Protein AF-R9JEZ6-F1 (afdb_monomer)

Sequence (198 aa):
MDYGIKEDWDCGHPIAYRGEEPLANVDYPRYFAKIEELRHIYGGRIAIKAGLEFGMQMHTIPQYRALVEKYPLDFIILSVHQVEDQEFWTQDFQRNRSQQEYNERYYGEMFDLVKSCKDYSVLGHMDLIVRYDEKGVYPFEKIEEVVSEILKTVIADGKGIELNTSYRRYGLKDTTPSMDILKRYWQLGGEISCFGFV

Structure (mmCIF, N/CA/C/O backbone):
data_AF-R9JEZ6-F1
#
_entry.id   AF-R9JEZ6-F1
#
loop_
_atom_site.group_PDB
_atom_site.id
_atom_site.type_symbol
_atom_site.label_atom_id
_atom_site.label_alt_id
_atom_site.label_comp_id
_atom_site.label_asym_id
_atom_site.label_entity_id
_atom_site.label_seq_id
_atom_site.pdbx_PDB_ins_code
_atom_site.Cartn_x
_atom_site.Cartn_y
_atom_site.Cartn_z
_atom_site.occupancy
_atom_site.B_iso_or_equiv
_atom_site.auth_seq_id
_atom_site.auth_comp_id
_atom_site.auth_asym_id
_atom_site.auth_atom_id
_atom_site.pdbx_PDB_model_num
ATOM 1 N N . MET A 1 1 ? 13.348 -3.007 3.436 1.00 42.94 1 MET A N 1
ATOM 2 C CA . MET A 1 1 ? 12.312 -1.983 3.238 1.00 42.94 1 MET A CA 1
ATOM 3 C C . MET A 1 1 ? 12.838 -0.723 3.863 1.00 42.94 1 MET A C 1
ATOM 5 O O . MET A 1 1 ? 13.108 -0.718 5.056 1.00 42.94 1 MET A O 1
ATOM 9 N N . ASP A 1 2 ? 13.117 0.258 3.028 1.00 41.69 2 ASP A N 1
ATOM 10 C CA . ASP A 1 2 ? 13.585 1.563 3.456 1.00 41.69 2 ASP A CA 1
ATOM 11 C C . ASP A 1 2 ? 12.471 2.529 3.079 1.00 41.69 2 ASP A C 1
ATOM 13 O O . ASP A 1 2 ? 12.069 2.552 1.912 1.00 41.69 2 ASP A O 1
ATOM 17 N N . TYR A 1 3 ? 11.903 3.164 4.095 1.00 53.25 3 TYR A N 1
ATOM 18 C CA . TYR A 1 3 ? 10.648 3.887 4.025 1.00 53.25 3 TYR A CA 1
ATOM 19 C C . TYR A 1 3 ? 10.959 5.394 4.066 1.00 53.25 3 TYR A C 1
ATOM 21 O O . TYR A 1 3 ? 11.662 5.859 4.969 1.00 53.25 3 TYR A O 1
ATOM 29 N N . GLY A 1 4 ? 10.516 6.090 3.018 1.00 58.09 4 GLY A N 1
ATOM 30 C CA . GLY A 1 4 ? 10.590 7.534 2.796 1.00 58.09 4 GLY A CA 1
ATOM 31 C C . GLY A 1 4 ? 10.301 7.843 1.320 1.00 58.09 4 GLY A C 1
ATOM 32 O O . GLY A 1 4 ? 10.375 6.939 0.481 1.00 58.09 4 GLY A O 1
ATOM 33 N N . ILE A 1 5 ? 9.987 9.098 0.970 1.00 68.69 5 ILE A N 1
ATOM 34 C CA . ILE A 1 5 ? 9.983 9.525 -0.442 1.00 68.69 5 ILE A CA 1
ATOM 35 C C . ILE A 1 5 ? 11.434 9.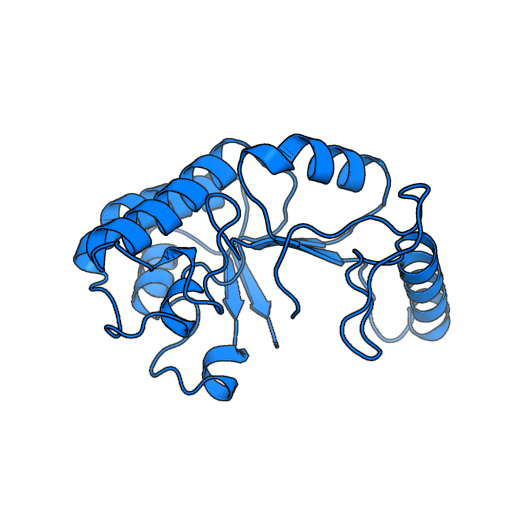521 -0.914 1.00 68.69 5 ILE A C 1
ATOM 37 O O . ILE A 1 5 ? 12.269 10.236 -0.362 1.00 68.69 5 ILE A O 1
ATOM 41 N N . LYS A 1 6 ? 11.741 8.691 -1.909 1.00 79.50 6 LYS A N 1
ATOM 42 C CA . LYS A 1 6 ? 13.087 8.593 -2.472 1.00 79.50 6 LYS A CA 1
ATOM 43 C C . LYS A 1 6 ? 13.146 9.243 -3.835 1.00 79.50 6 LYS A C 1
ATOM 45 O O . LYS A 1 6 ? 12.144 9.349 -4.538 1.00 79.50 6 LYS A O 1
ATOM 50 N N . GLU A 1 7 ? 14.358 9.629 -4.189 1.00 85.69 7 GLU A N 1
ATOM 51 C CA . GLU A 1 7 ? 14.671 10.223 -5.477 1.00 85.69 7 GLU A CA 1
ATOM 52 C C . GLU A 1 7 ? 14.852 9.140 -6.540 1.00 85.69 7 GLU A C 1
ATOM 54 O O . GLU A 1 7 ? 15.369 8.052 -6.264 1.00 85.69 7 GLU A O 1
ATOM 59 N N . ASP A 1 8 ? 14.463 9.446 -7.772 1.00 87.19 8 ASP A N 1
ATOM 60 C CA . ASP A 1 8 ? 14.828 8.617 -8.915 1.00 87.19 8 ASP A CA 1
ATOM 61 C C . ASP A 1 8 ? 16.316 8.801 -9.250 1.00 87.19 8 ASP A C 1
ATOM 63 O O . ASP A 1 8 ? 16.924 9.838 -8.983 1.00 87.19 8 ASP A O 1
ATOM 67 N N . TRP A 1 9 ? 16.930 7.786 -9.857 1.00 89.38 9 TRP A N 1
ATOM 68 C CA . TRP A 1 9 ? 18.362 7.800 -10.189 1.00 89.38 9 TRP A CA 1
ATOM 69 C C . TRP A 1 9 ? 18.759 8.898 -11.187 1.00 89.38 9 TRP A C 1
ATOM 71 O O . TRP A 1 9 ? 19.939 9.225 -11.307 1.00 89.38 9 TRP A O 1
ATOM 81 N N . ASP A 1 10 ? 17.789 9.465 -11.902 1.00 87.00 10 ASP A N 1
ATOM 82 C CA . ASP A 1 10 ? 17.939 10.568 -12.845 1.00 87.00 10 ASP A CA 1
ATOM 83 C C . ASP A 1 10 ? 17.529 11.937 -12.259 1.00 87.00 10 ASP A C 1
ATOM 85 O O . ASP A 1 10 ? 17.350 12.890 -13.017 1.00 87.00 10 ASP A O 1
ATOM 89 N N . CYS A 1 11 ? 17.480 12.089 -10.926 1.00 87.06 11 CYS A N 1
ATOM 90 C CA . CYS A 1 11 ? 17.125 13.336 -10.218 1.00 87.06 11 CYS A CA 1
ATOM 91 C C . CYS A 1 11 ? 18.061 14.541 -10.470 1.00 87.06 11 CYS A C 1
ATOM 93 O O . CYS A 1 11 ? 17.821 15.647 -9.987 1.00 87.06 11 CYS A O 1
ATOM 95 N N . GLY A 1 12 ? 19.140 14.365 -11.237 1.00 89.12 12 GLY A N 1
ATOM 96 C CA . GLY A 1 12 ? 20.040 15.450 -11.640 1.00 89.12 12 GLY A CA 1
ATOM 97 C C . GLY A 1 12 ? 21.028 15.902 -10.560 1.00 89.12 12 GLY A C 1
ATOM 98 O O . GLY A 1 12 ? 21.804 16.828 -10.797 1.00 89.12 12 GLY A O 1
ATOM 99 N N . HIS A 1 13 ? 21.053 15.240 -9.402 1.00 88.69 13 HIS A N 1
ATOM 100 C CA . HIS A 1 13 ? 22.038 15.457 -8.344 1.00 88.69 13 HIS A CA 1
ATOM 101 C C . HIS A 1 13 ? 22.512 14.126 -7.734 1.00 88.69 13 HIS A C 1
ATOM 103 O O . HIS A 1 13 ? 21.900 13.084 -7.966 1.00 88.69 13 HIS A O 1
ATOM 109 N N . PRO A 1 14 ? 23.622 14.115 -6.969 1.00 90.56 14 PRO A N 1
ATOM 110 C CA . PRO A 1 14 ? 24.084 12.896 -6.317 1.00 90.56 14 PRO A CA 1
ATOM 111 C C . PRO A 1 14 ? 23.020 12.311 -5.380 1.00 90.56 14 PRO A C 1
ATOM 113 O O . PRO A 1 14 ? 22.415 13.036 -4.587 1.00 90.56 14 PRO A O 1
ATOM 116 N N . ILE A 1 15 ? 22.832 10.994 -5.461 1.00 91.75 15 ILE A N 1
ATOM 117 C CA . ILE A 1 15 ? 21.988 10.227 -4.541 1.00 91.75 15 ILE A CA 1
ATOM 118 C C . ILE A 1 15 ? 22.652 10.179 -3.162 1.00 91.75 15 ILE A C 1
ATOM 120 O O . ILE A 1 15 ? 23.856 9.935 -3.049 1.00 91.75 15 ILE A O 1
ATOM 124 N N . ALA A 1 16 ? 21.863 10.408 -2.113 1.00 88.81 16 ALA A N 1
ATOM 125 C CA . ALA A 1 16 ? 22.298 10.230 -0.733 1.00 88.81 16 ALA A CA 1
ATOM 126 C C . ALA A 1 16 ? 22.346 8.740 -0.363 1.00 88.81 16 ALA A C 1
ATOM 128 O O . ALA A 1 16 ? 21.585 7.935 -0.891 1.00 88.81 16 ALA A O 1
ATOM 129 N N . TYR A 1 17 ? 23.223 8.370 0.569 1.00 89.00 17 TYR A N 1
ATOM 130 C CA . TYR A 1 17 ? 23.404 6.981 0.996 1.00 89.00 17 TYR A CA 1
ATOM 131 C C . TYR A 1 17 ? 23.290 6.852 2.513 1.00 89.00 17 TYR A C 1
ATOM 133 O O . TYR A 1 17 ? 23.798 7.689 3.262 1.00 89.00 17 TYR A O 1
ATOM 141 N N . ARG A 1 18 ? 22.679 5.754 2.965 1.00 81.38 18 ARG A N 1
ATOM 142 C CA . ARG A 1 18 ? 22.735 5.278 4.348 1.00 81.38 18 ARG A CA 1
ATOM 143 C C . ARG A 1 18 ? 23.681 4.081 4.407 1.00 81.38 18 ARG A C 1
ATOM 145 O O . ARG A 1 18 ? 23.288 2.942 4.170 1.00 81.38 18 ARG A O 1
ATOM 152 N N . GLY A 1 19 ? 24.950 4.348 4.711 1.00 86.56 19 GLY A N 1
ATOM 153 C CA . GLY A 1 19 ? 26.001 3.338 4.575 1.00 86.56 19 GLY A CA 1
ATOM 154 C C . GLY A 1 19 ? 26.197 2.978 3.102 1.00 86.56 19 GLY A C 1
ATOM 155 O O . GLY A 1 19 ? 26.511 3.853 2.302 1.00 86.56 19 GLY A O 1
ATOM 156 N N . GLU A 1 20 ? 25.990 1.712 2.747 1.00 86.12 20 GLU A N 1
ATOM 157 C CA . GLU A 1 20 ? 26.055 1.235 1.355 1.00 86.12 20 GLU A CA 1
ATOM 158 C C . GLU A 1 20 ? 24.690 1.261 0.644 1.00 86.12 20 GLU A C 1
ATOM 160 O O . GLU A 1 20 ? 24.615 1.020 -0.560 1.00 86.12 20 GLU A O 1
ATOM 165 N N . GLU A 1 21 ? 23.603 1.566 1.362 1.00 82.00 21 GLU A N 1
ATOM 166 C CA . GLU A 1 21 ? 22.253 1.592 0.796 1.00 82.00 21 GLU A CA 1
ATOM 167 C C . GLU A 1 21 ? 21.950 2.964 0.172 1.00 82.00 21 GLU A C 1
ATOM 169 O O . GLU A 1 21 ? 21.984 3.973 0.886 1.00 82.00 21 GLU A O 1
ATOM 174 N N . PRO A 1 22 ? 21.627 3.040 -1.132 1.00 87.81 22 PRO A N 1
ATOM 175 C CA . PRO A 1 22 ? 21.190 4.286 -1.743 1.00 87.81 22 PRO A CA 1
ATOM 176 C C . PRO A 1 22 ? 19.794 4.661 -1.236 1.00 87.81 22 PRO A C 1
ATOM 178 O O . PRO A 1 22 ? 18.874 3.840 -1.240 1.00 87.81 22 PRO A O 1
ATOM 181 N N . LEU A 1 23 ? 19.611 5.929 -0.879 1.00 87.19 23 LEU A N 1
ATOM 182 C CA . LEU A 1 23 ? 18.307 6.531 -0.602 1.00 87.19 23 LEU A CA 1
ATOM 183 C C . LEU A 1 23 ? 17.641 6.942 -1.925 1.00 87.19 23 LEU A C 1
ATOM 185 O O . LEU A 1 23 ? 17.337 8.110 -2.155 1.00 87.19 23 LEU A O 1
ATOM 189 N N . ALA A 1 24 ? 17.475 5.967 -2.818 1.00 88.75 24 ALA A N 1
ATOM 190 C CA . ALA A 1 24 ? 16.888 6.130 -4.143 1.00 88.75 24 ALA A CA 1
ATOM 191 C C . ALA A 1 24 ? 15.760 5.122 -4.378 1.00 88.75 24 ALA A C 1
ATOM 193 O O . ALA A 1 24 ? 15.715 4.047 -3.766 1.00 88.75 24 ALA A O 1
ATOM 194 N N . ASN A 1 25 ? 14.860 5.467 -5.293 1.00 88.38 25 ASN A N 1
ATOM 195 C CA . ASN A 1 25 ? 13.888 4.539 -5.850 1.00 88.38 25 ASN A CA 1
ATOM 196 C C . ASN A 1 25 ? 14.583 3.423 -6.638 1.00 88.38 25 ASN A C 1
ATOM 198 O O . ASN A 1 25 ? 15.808 3.352 -6.773 1.00 88.38 25 ASN A O 1
ATOM 202 N N . VAL A 1 26 ? 13.778 2.507 -7.164 1.00 89.06 26 VAL A N 1
ATOM 203 C CA . VAL A 1 26 ? 14.254 1.453 -8.056 1.00 89.06 26 VAL A CA 1
ATOM 204 C C . VAL A 1 26 ? 14.965 2.078 -9.264 1.00 89.06 26 VAL A C 1
ATOM 206 O O . VAL A 1 26 ? 14.461 3.007 -9.886 1.00 89.06 26 VAL A O 1
ATOM 209 N N . ASP A 1 27 ? 16.128 1.539 -9.633 1.00 92.50 27 ASP A N 1
ATOM 210 C CA . ASP A 1 27 ? 16.728 1.795 -10.947 1.00 92.50 27 ASP A CA 1
ATOM 211 C C . ASP A 1 27 ? 15.871 1.074 -11.996 1.00 92.50 27 ASP A C 1
ATOM 213 O O . ASP A 1 27 ? 16.077 -0.109 -12.285 1.00 92.50 27 ASP A O 1
ATOM 217 N N . TYR A 1 28 ? 14.835 1.756 -12.493 1.00 93.00 28 TYR A N 1
ATOM 218 C CA . TYR A 1 28 ? 13.836 1.143 -13.364 1.00 93.00 28 TYR A CA 1
ATOM 219 C C . TYR A 1 28 ? 14.438 0.584 -14.663 1.00 93.00 28 TYR A C 1
ATOM 221 O O . TYR A 1 28 ? 14.141 -0.571 -14.977 1.00 93.00 28 TYR A O 1
ATOM 229 N N . PRO A 1 29 ? 15.306 1.301 -15.417 1.00 93.88 29 PRO A N 1
ATOM 230 C CA . PRO A 1 29 ? 15.944 0.727 -16.603 1.00 93.88 29 PRO A CA 1
ATOM 231 C C . PRO A 1 29 ? 16.682 -0.580 -16.305 1.00 93.88 29 PRO A C 1
ATOM 233 O O . PRO A 1 29 ? 16.499 -1.570 -17.019 1.00 93.88 29 PRO A O 1
ATOM 236 N N . ARG A 1 30 ? 17.468 -0.620 -15.222 1.00 95.50 30 ARG A N 1
ATOM 237 C CA . ARG A 1 30 ? 18.188 -1.832 -14.820 1.00 95.50 30 ARG A CA 1
ATOM 238 C C . ARG A 1 30 ? 17.242 -2.940 -14.364 1.00 95.50 30 ARG A C 1
ATOM 240 O O . ARG A 1 30 ? 17.458 -4.101 -14.712 1.00 95.50 30 ARG A O 1
ATOM 247 N N . TYR A 1 31 ? 16.206 -2.596 -13.603 1.00 96.38 31 TYR A N 1
ATOM 248 C CA . TYR A 1 31 ? 15.183 -3.527 -13.135 1.00 96.38 31 TYR A CA 1
ATOM 249 C C . TYR A 1 31 ? 14.479 -4.217 -14.309 1.00 96.38 31 TYR A C 1
ATOM 251 O O . TYR A 1 31 ? 14.473 -5.447 -14.380 1.00 96.38 31 TYR A O 1
ATOM 259 N N . PHE A 1 32 ? 13.970 -3.451 -15.278 1.00 96.25 32 PHE A N 1
ATOM 260 C CA . PHE A 1 32 ? 13.275 -4.008 -16.440 1.00 96.25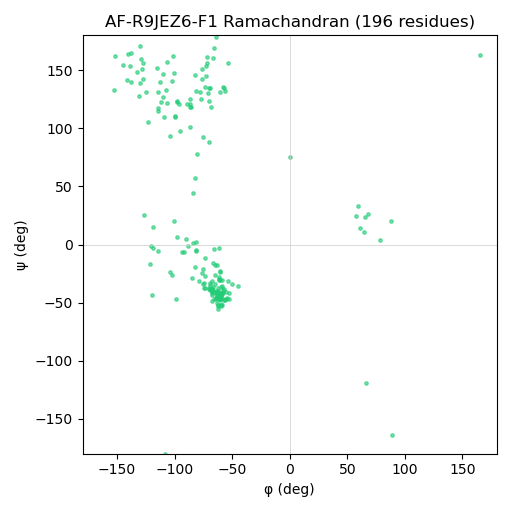 32 PHE A CA 1
ATOM 261 C C . PHE A 1 32 ? 14.209 -4.802 -17.354 1.00 96.25 32 PHE A C 1
ATOM 263 O O . PHE A 1 32 ? 13.842 -5.896 -17.781 1.00 96.25 32 PHE A O 1
ATOM 270 N N . ALA A 1 33 ? 15.440 -4.330 -17.585 1.00 97.38 33 ALA A N 1
ATOM 271 C CA . ALA A 1 33 ? 16.435 -5.099 -18.333 1.00 97.38 33 ALA A CA 1
ATOM 272 C C . ALA A 1 33 ? 16.700 -6.466 -17.680 1.00 97.38 33 ALA A C 1
ATOM 274 O O . ALA A 1 33 ? 16.782 -7.484 -18.370 1.00 97.38 33 ALA A O 1
ATOM 275 N N . LYS A 1 34 ? 16.774 -6.510 -16.342 1.00 98.06 34 LYS A N 1
ATOM 276 C CA . LYS A 1 34 ? 16.965 -7.765 -15.615 1.00 98.06 34 LYS A CA 1
ATOM 277 C C . LYS A 1 34 ? 15.740 -8.674 -15.686 1.00 98.06 34 LYS A C 1
ATOM 279 O O . LYS A 1 34 ? 15.903 -9.883 -15.838 1.00 98.06 34 LYS A O 1
ATOM 284 N N . ILE A 1 35 ? 14.527 -8.128 -15.603 1.00 97.88 35 ILE A N 1
ATOM 285 C CA . ILE A 1 35 ? 13.298 -8.915 -15.774 1.00 97.88 35 ILE A CA 1
ATOM 286 C C . ILE A 1 35 ? 13.253 -9.560 -17.165 1.00 97.88 35 ILE A C 1
ATOM 288 O O . ILE A 1 35 ? 12.980 -10.756 -17.258 1.00 97.88 35 ILE A O 1
ATOM 292 N N . GLU A 1 36 ? 13.578 -8.820 -18.226 1.00 97.69 36 GLU A N 1
ATOM 293 C CA . GLU A 1 36 ? 13.604 -9.358 -19.594 1.00 97.69 36 GLU A CA 1
ATOM 294 C C . GLU A 1 36 ? 14.667 -10.449 -19.776 1.00 97.69 36 GLU A C 1
ATOM 296 O O . GLU A 1 36 ? 14.390 -11.505 -20.348 1.00 97.69 36 GLU A O 1
ATOM 301 N N . GLU A 1 37 ? 15.861 -10.258 -19.211 1.00 98.25 37 GLU A N 1
ATOM 302 C CA . GLU A 1 37 ? 16.900 -11.291 -19.182 1.00 98.25 37 GLU A CA 1
ATOM 303 C C . GLU A 1 37 ? 16.390 -12.575 -18.500 1.00 98.25 37 GLU A C 1
ATOM 305 O O . GLU A 1 37 ? 16.523 -13.678 -19.035 1.00 98.25 37 GLU A O 1
ATOM 310 N N . LEU A 1 38 ? 15.757 -12.447 -17.331 1.00 98.12 38 LEU A N 1
ATOM 311 C CA . LEU A 1 38 ? 15.239 -13.592 -16.585 1.00 98.12 38 LEU A CA 1
ATOM 312 C C . LEU A 1 38 ? 14.074 -14.274 -17.315 1.00 98.12 38 LEU A C 1
ATOM 314 O O . LEU A 1 38 ? 14.005 -15.504 -17.327 1.00 98.12 38 LEU A O 1
ATOM 318 N N . ARG A 1 39 ? 13.191 -13.509 -17.965 1.00 97.88 39 ARG A N 1
ATOM 319 C CA . ARG A 1 39 ? 12.128 -14.043 -18.833 1.00 97.88 39 ARG A CA 1
ATOM 320 C C . ARG A 1 39 ? 12.705 -14.872 -19.969 1.00 97.88 39 ARG A C 1
ATOM 322 O O . ARG A 1 39 ? 12.187 -15.951 -20.244 1.00 97.88 39 ARG A O 1
ATOM 329 N N . HIS A 1 40 ? 13.793 -14.418 -20.585 1.00 97.69 40 HIS A N 1
ATOM 330 C CA . HIS A 1 40 ? 14.467 -15.170 -21.638 1.00 97.69 40 HIS A CA 1
ATOM 331 C C . HIS A 1 40 ? 15.055 -16.492 -21.119 1.00 97.69 40 HIS A C 1
ATOM 333 O O . HIS A 1 40 ? 14.854 -17.541 -21.728 1.00 97.69 40 HIS A O 1
ATOM 339 N N . ILE A 1 41 ? 15.736 -16.463 -19.969 1.00 98.19 41 ILE A N 1
ATOM 340 C CA . ILE A 1 41 ? 16.395 -17.6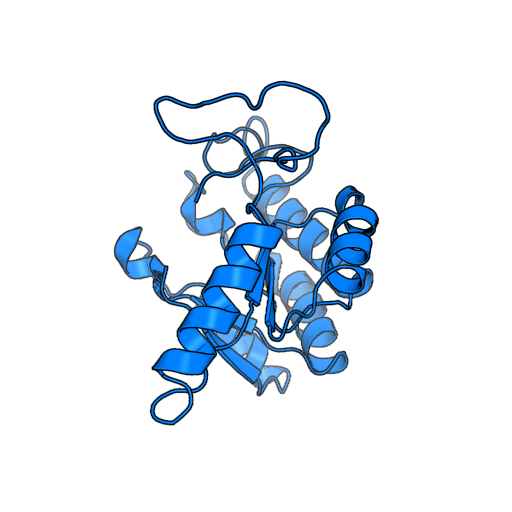47 -19.393 1.00 98.19 41 ILE A CA 1
ATOM 341 C C . ILE A 1 41 ? 15.372 -18.676 -18.877 1.00 98.19 41 ILE A C 1
ATOM 343 O O . ILE A 1 41 ? 15.579 -19.885 -19.016 1.00 98.19 41 ILE A O 1
ATOM 347 N N . TYR A 1 42 ? 14.272 -18.219 -18.270 1.00 98.00 42 TYR A N 1
ATOM 348 C CA . TYR A 1 42 ? 13.371 -19.071 -17.487 1.00 98.00 42 TYR A CA 1
ATOM 349 C C . TYR A 1 42 ? 11.931 -19.157 -18.007 1.00 98.00 42 TYR A C 1
ATOM 351 O O . TYR A 1 42 ? 11.155 -19.933 -17.449 1.00 98.00 42 TYR A O 1
ATOM 359 N N . GLY A 1 43 ? 11.559 -18.434 -19.067 1.00 95.38 43 GLY A N 1
ATOM 360 C CA . GLY A 1 43 ? 10.165 -18.288 -19.513 1.00 95.38 43 GLY A CA 1
ATOM 361 C C . GLY A 1 43 ? 9.457 -19.590 -19.904 1.00 95.38 43 GLY A C 1
ATOM 362 O O . GLY A 1 43 ? 8.237 -19.675 -19.817 1.00 95.38 43 GLY A O 1
ATOM 363 N N . GLY A 1 44 ? 10.206 -20.637 -20.266 1.00 96.38 44 GLY A N 1
ATOM 364 C CA . GLY A 1 44 ? 9.657 -21.981 -20.499 1.00 96.38 44 GLY A CA 1
ATOM 365 C C . GLY A 1 44 ? 9.420 -22.813 -19.230 1.00 96.38 44 GLY A C 1
ATOM 366 O O . GLY A 1 44 ? 8.939 -23.938 -19.328 1.00 96.38 44 GLY A O 1
ATOM 367 N N . ARG A 1 45 ? 9.802 -22.310 -18.049 1.00 97.69 45 ARG A N 1
ATOM 368 C CA . ARG A 1 45 ? 9.730 -23.021 -16.758 1.00 97.69 45 ARG A CA 1
ATOM 369 C C . ARG A 1 45 ? 8.834 -22.311 -15.754 1.00 97.69 45 ARG A C 1
ATOM 371 O O . ARG A 1 45 ? 8.072 -22.967 -15.054 1.00 97.69 45 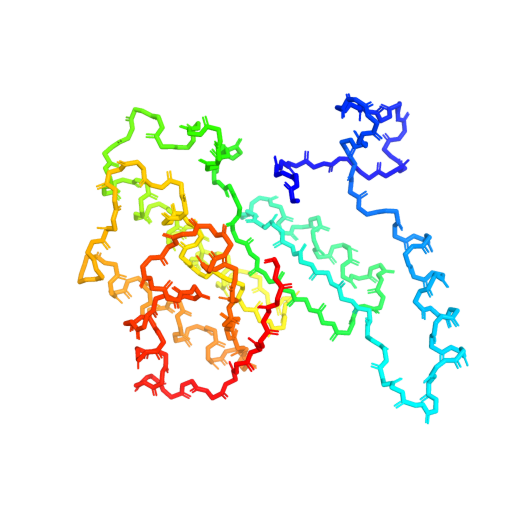ARG A O 1
ATOM 378 N N . ILE A 1 46 ? 8.955 -20.989 -15.672 1.00 97.38 46 ILE A N 1
ATOM 379 C CA . ILE A 1 46 ? 8.190 -20.141 -14.760 1.00 97.38 46 ILE A CA 1
ATOM 380 C C . ILE A 1 46 ? 7.815 -18.836 -15.462 1.00 97.38 46 ILE A C 1
ATOM 382 O O . ILE A 1 46 ? 8.610 -18.266 -16.210 1.00 97.38 46 ILE A O 1
ATOM 386 N N . ALA A 1 47 ? 6.603 -18.351 -15.207 1.00 97.06 47 ALA A N 1
ATOM 387 C CA . ALA A 1 47 ? 6.194 -17.025 -15.644 1.00 97.06 47 ALA A CA 1
ATOM 388 C C . ALA A 1 47 ? 6.811 -15.974 -14.713 1.00 97.06 47 ALA A C 1
ATOM 390 O O . ALA A 1 47 ? 6.620 -16.029 -13.500 1.00 97.06 47 ALA A O 1
ATOM 391 N N . ILE A 1 48 ? 7.535 -15.011 -15.284 1.00 97.06 48 ILE A N 1
ATOM 392 C CA . ILE A 1 48 ? 8.153 -13.909 -14.541 1.00 97.06 48 ILE A CA 1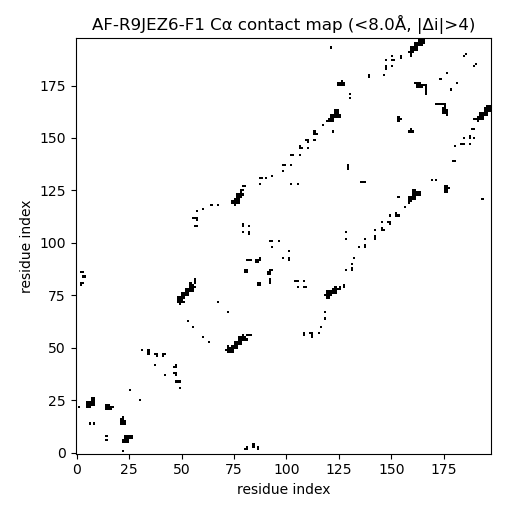
ATOM 393 C C . ILE A 1 48 ? 7.417 -12.617 -14.884 1.00 97.06 48 ILE A C 1
ATOM 395 O O . ILE A 1 48 ? 7.245 -12.269 -16.057 1.00 97.06 48 ILE A O 1
ATOM 399 N N . LYS A 1 49 ? 6.964 -11.917 -13.847 1.00 96.81 49 LYS A N 1
ATOM 400 C CA . LYS A 1 49 ? 6.165 -10.694 -13.930 1.00 96.81 49 LYS A CA 1
ATOM 401 C C . LYS A 1 49 ? 6.968 -9.507 -13.405 1.00 96.81 49 LYS A C 1
ATOM 403 O O . LYS A 1 49 ? 7.694 -9.655 -12.425 1.00 96.81 49 LYS A O 1
ATOM 408 N N . ALA A 1 50 ? 6.857 -8.365 -14.078 1.00 97.12 50 ALA A N 1
ATOM 409 C CA . ALA A 1 50 ? 7.401 -7.104 -13.598 1.00 97.12 50 ALA A CA 1
ATOM 410 C C . ALA A 1 50 ? 6.364 -6.472 -12.672 1.00 97.12 50 ALA A C 1
ATOM 412 O O . ALA A 1 50 ? 5.250 -6.181 -13.100 1.00 97.12 50 ALA A O 1
ATOM 413 N N . GLY A 1 51 ? 6.708 -6.276 -11.409 1.00 96.19 51 GLY A N 1
ATOM 414 C CA . GLY A 1 51 ? 5.806 -5.654 -10.458 1.00 96.19 51 GLY A CA 1
ATOM 415 C C . GLY A 1 51 ? 6.526 -4.783 -9.452 1.00 96.19 51 GLY A C 1
ATOM 416 O O . GLY A 1 51 ? 7.710 -4.980 -9.176 1.00 96.19 51 GLY A O 1
ATOM 417 N N . LEU A 1 52 ? 5.792 -3.811 -8.925 1.00 95.50 52 LEU A N 1
ATOM 418 C CA . LEU A 1 52 ? 6.286 -2.852 -7.949 1.00 95.50 52 LEU A CA 1
ATOM 419 C C . LEU A 1 52 ? 5.296 -2.718 -6.796 1.00 95.50 52 LEU A C 1
ATOM 421 O O . LEU A 1 52 ? 4.083 -2.832 -6.972 1.00 95.50 52 LEU A O 1
ATOM 425 N N . GLU A 1 53 ? 5.836 -2.454 -5.615 1.00 95.62 53 GLU A N 1
ATOM 426 C CA . GLU A 1 53 ? 5.064 -1.982 -4.477 1.00 95.62 53 GLU A CA 1
ATOM 427 C C . GLU A 1 53 ? 5.199 -0.465 -4.396 1.00 95.62 53 GLU A C 1
ATOM 429 O O . GLU A 1 53 ? 6.305 0.072 -4.329 1.00 95.62 53 GLU A O 1
ATOM 434 N N . PHE A 1 54 ? 4.066 0.223 -4.419 1.00 94.19 54 PHE A N 1
ATOM 435 C CA . PHE A 1 54 ? 3.984 1.667 -4.319 1.00 94.19 54 PHE A CA 1
ATOM 436 C C . PHE A 1 54 ? 3.614 2.046 -2.892 1.00 94.19 54 PHE A C 1
ATOM 438 O O . PHE A 1 54 ? 2.482 1.839 -2.462 1.00 94.19 54 PHE A O 1
ATOM 445 N N . GLY A 1 55 ? 4.572 2.626 -2.166 1.00 94.12 55 GLY A N 1
ATOM 446 C CA . GLY A 1 55 ? 4.304 3.323 -0.911 1.00 94.12 55 GLY A CA 1
ATOM 447 C C . GLY A 1 55 ? 3.662 4.672 -1.221 1.00 94.12 55 GLY A C 1
ATOM 448 O O . GLY A 1 55 ? 4.371 5.637 -1.507 1.00 94.12 55 GLY A O 1
ATOM 449 N N . MET A 1 56 ? 2.333 4.724 -1.239 1.00 94.44 56 MET A N 1
ATOM 450 C CA . MET A 1 56 ? 1.583 5.882 -1.719 1.00 94.44 56 MET A CA 1
ATOM 451 C C . MET A 1 56 ? 1.071 6.762 -0.580 1.00 94.44 56 MET A C 1
ATOM 453 O O . MET A 1 56 ? 0.673 6.287 0.479 1.00 94.44 56 MET A O 1
ATOM 457 N N . GLN A 1 57 ? 1.020 8.056 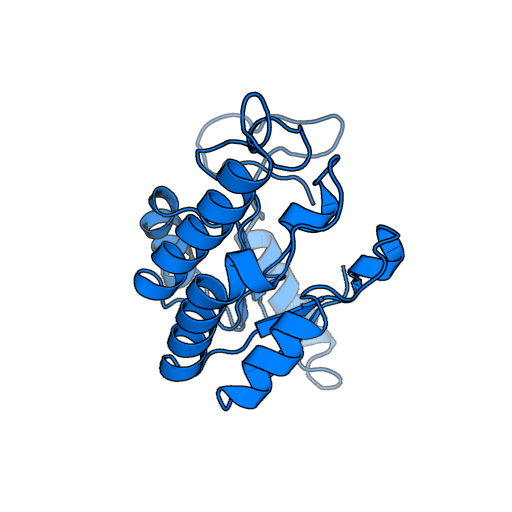-0.875 1.00 95.19 57 GLN A N 1
ATOM 458 C CA . GLN A 1 57 ? 0.223 9.076 -0.193 1.00 95.19 57 GLN A CA 1
ATOM 459 C C . GLN A 1 57 ? -0.578 9.857 -1.238 1.00 95.19 57 GLN A C 1
ATOM 461 O O . GLN A 1 57 ? -0.209 9.890 -2.417 1.00 95.19 57 GLN A O 1
ATOM 466 N N . MET A 1 58 ? -1.645 10.531 -0.832 1.00 96.56 58 MET A N 1
ATOM 467 C CA . MET A 1 58 ? -2.539 11.257 -1.736 1.00 96.56 58 MET A CA 1
ATOM 468 C C . MET A 1 58 ? -1.806 12.237 -2.659 1.00 96.56 58 MET A C 1
ATOM 470 O O . MET A 1 58 ? -2.067 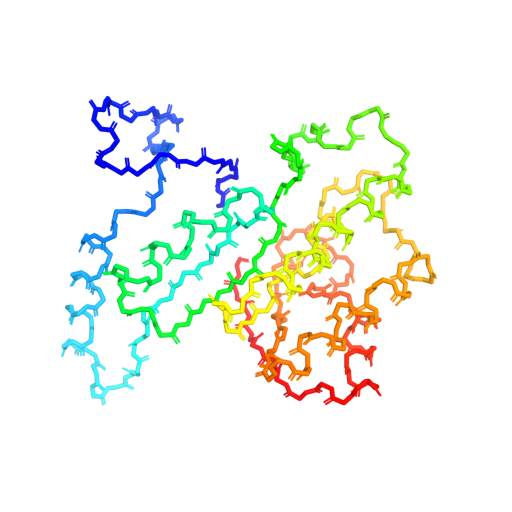12.285 -3.862 1.00 96.56 58 MET A O 1
ATOM 474 N N . HIS A 1 59 ? -0.827 12.969 -2.127 1.00 94.94 59 HIS A N 1
ATOM 475 C CA . HIS A 1 59 ? -0.049 13.938 -2.901 1.00 94.94 59 HIS A CA 1
ATOM 476 C C . HIS A 1 59 ? 0.972 13.294 -3.864 1.00 94.94 59 HIS A C 1
ATOM 478 O O . HIS A 1 59 ? 1.519 13.993 -4.714 1.00 94.94 59 HIS A O 1
ATOM 484 N N . THR A 1 60 ? 1.223 11.983 -3.749 1.00 93.81 60 THR A N 1
ATOM 485 C CA . THR A 1 60 ? 2.159 11.228 -4.608 1.00 93.81 60 THR A CA 1
ATOM 486 C C . THR A 1 60 ? 1.483 10.555 -5.811 1.00 93.81 60 THR A C 1
ATOM 488 O O . THR A 1 60 ? 2.160 9.987 -6.669 1.00 93.81 60 THR A O 1
ATOM 491 N N . ILE A 1 61 ? 0.144 10.596 -5.901 1.00 95.38 61 ILE A N 1
ATOM 492 C CA . ILE A 1 61 ? -0.618 9.961 -6.993 1.00 95.38 61 ILE A CA 1
ATOM 493 C C . ILE A 1 61 ? -0.112 10.385 -8.387 1.00 95.38 61 ILE A C 1
ATOM 495 O O . ILE A 1 61 ? 0.076 9.497 -9.223 1.00 95.38 61 ILE A O 1
ATOM 499 N N . PRO A 1 62 ? 0.123 11.682 -8.687 1.00 94.81 62 PRO A N 1
ATOM 500 C CA . PRO A 1 62 ? 0.610 12.089 -10.007 1.00 94.81 62 PRO A CA 1
ATOM 501 C C . PRO A 1 62 ? 1.943 11.435 -10.401 1.00 94.81 62 PRO A C 1
ATOM 503 O O . PRO A 1 62 ? 2.107 11.027 -11.549 1.00 94.81 62 PRO A O 1
ATOM 506 N N . GLN A 1 63 ? 2.869 11.295 -9.451 1.00 91.56 63 GLN A N 1
ATOM 507 C CA . GLN A 1 63 ? 4.191 10.704 -9.653 1.00 91.56 63 GLN A CA 1
ATOM 508 C C . GLN A 1 63 ? 4.065 9.217 -9.997 1.00 91.56 63 GLN A C 1
ATOM 510 O O . GLN A 1 63 ? 4.637 8.753 -10.983 1.00 91.56 63 GLN A O 1
ATOM 515 N N . TYR A 1 64 ? 3.251 8.478 -9.239 1.00 93.06 64 TYR A N 1
ATOM 516 C CA . TYR A 1 64 ? 3.019 7.060 -9.507 1.00 93.06 64 TYR A CA 1
ATOM 517 C C . TYR A 1 64 ? 2.275 6.825 -10.825 1.00 93.06 64 TYR A C 1
ATOM 519 O O . TYR A 1 64 ? 2.627 5.901 -11.553 1.00 93.06 64 TYR A O 1
ATOM 527 N N . ARG A 1 65 ? 1.314 7.681 -11.200 1.00 94.00 65 ARG A N 1
ATOM 528 C CA . ARG A 1 65 ? 0.661 7.598 -12.520 1.00 94.00 65 ARG A CA 1
ATOM 529 C C . ARG A 1 65 ? 1.651 7.755 -13.668 1.00 94.00 65 ARG A C 1
ATOM 531 O O . ARG A 1 65 ? 1.654 6.929 -14.576 1.00 94.00 65 ARG A O 1
ATOM 538 N N . ALA A 1 66 ? 2.534 8.749 -13.589 1.00 92.75 66 ALA A N 1
ATOM 539 C CA . ALA A 1 66 ? 3.585 8.932 -14.586 1.00 92.75 66 ALA A CA 1
ATOM 540 C C . ALA A 1 66 ? 4.501 7.697 -14.686 1.00 92.75 66 ALA A C 1
ATOM 542 O O . ALA A 1 66 ? 4.929 7.325 -15.778 1.00 92.75 66 ALA A O 1
ATOM 543 N N . LEU A 1 67 ? 4.771 7.022 -13.562 1.00 92.12 67 LEU A N 1
ATOM 544 C CA . LEU A 1 67 ? 5.561 5.793 -13.546 1.00 92.12 67 LEU A CA 1
ATOM 545 C C . LEU A 1 67 ? 4.842 4.621 -14.234 1.00 92.12 67 LEU A C 1
ATOM 547 O O . LEU A 1 67 ? 5.471 3.909 -15.020 1.00 92.12 67 LEU A O 1
ATOM 551 N N . VAL A 1 68 ? 3.541 4.440 -13.976 1.00 93.12 68 VAL A N 1
ATOM 552 C CA . VAL A 1 68 ? 2.716 3.412 -14.641 1.00 93.12 68 VAL A CA 1
ATOM 553 C C . VAL A 1 68 ? 2.630 3.655 -16.149 1.00 93.12 68 VAL A C 1
ATOM 555 O O . VAL A 1 68 ? 2.689 2.706 -16.924 1.00 93.12 68 VAL A O 1
ATOM 558 N N . GLU A 1 69 ? 2.547 4.912 -16.589 1.00 94.44 69 GLU A N 1
ATOM 559 C CA . GLU A 1 69 ? 2.555 5.257 -18.018 1.00 94.44 69 GLU A CA 1
ATOM 560 C C . GLU A 1 69 ? 3.918 4.999 -18.682 1.00 94.44 69 GLU A C 1
ATOM 562 O O . GLU A 1 69 ? 3.984 4.635 -19.858 1.00 94.44 69 GLU A O 1
ATOM 567 N N . LYS A 1 70 ? 5.016 5.177 -17.937 1.00 94.31 70 LYS A N 1
ATOM 568 C CA . LYS A 1 70 ? 6.389 5.041 -18.445 1.00 94.31 70 LYS A CA 1
ATOM 569 C C . LYS A 1 70 ? 6.848 3.586 -18.566 1.00 94.31 70 LYS A C 1
ATOM 571 O O . LYS A 1 70 ? 7.669 3.292 -19.436 1.00 94.31 70 LYS A O 1
ATOM 576 N N . TYR A 1 71 ? 6.361 2.686 -17.709 1.00 94.19 71 TYR A N 1
ATOM 577 C CA . TYR A 1 71 ? 6.881 1.321 -17.607 1.00 94.19 71 TYR A CA 1
ATOM 578 C C . TYR A 1 71 ? 5.797 0.231 -17.665 1.00 94.19 71 TYR A C 1
ATOM 580 O O . TYR A 1 71 ? 4.763 0.351 -17.011 1.00 94.19 71 TYR A O 1
ATOM 588 N N . PRO A 1 72 ? 6.043 -0.890 -18.375 1.00 94.25 72 PRO A N 1
ATOM 589 C CA . PRO A 1 72 ? 5.056 -1.954 -18.557 1.00 94.25 72 PRO A CA 1
ATOM 590 C C . PRO A 1 72 ? 4.985 -2.879 -17.330 1.00 94.25 72 PRO A C 1
ATOM 592 O O . PRO A 1 72 ? 5.539 -3.980 -17.327 1.00 94.25 72 PRO A O 1
ATOM 595 N N . LEU A 1 73 ? 4.319 -2.425 -16.270 1.00 95.88 73 LEU A N 1
ATOM 596 C CA . LEU A 1 73 ? 4.102 -3.206 -15.050 1.00 95.88 73 LEU A CA 1
ATOM 597 C C . LEU A 1 73 ? 2.976 -4.231 -15.242 1.00 95.88 73 LEU A C 1
ATOM 599 O O . LEU A 1 73 ? 1.885 -3.902 -15.698 1.00 95.88 73 LEU A O 1
ATOM 603 N N . ASP A 1 74 ? 3.229 -5.479 -14.852 1.00 97.06 74 ASP A N 1
ATOM 604 C CA . ASP A 1 74 ? 2.229 -6.550 -14.828 1.00 97.06 74 ASP A CA 1
ATOM 605 C C . ASP A 1 74 ? 1.401 -6.558 -13.537 1.00 97.06 74 ASP A C 1
ATOM 607 O O . ASP A 1 74 ? 0.279 -7.065 -13.530 1.00 97.06 74 ASP A O 1
ATOM 611 N N . PHE A 1 75 ? 1.981 -6.093 -12.426 1.00 96.62 75 PHE A N 1
ATOM 612 C CA . PHE A 1 75 ? 1.366 -6.195 -11.106 1.00 96.62 75 PHE A CA 1
ATOM 613 C C . PHE A 1 75 ? 1.830 -5.073 -10.180 1.00 96.62 75 PHE A C 1
ATOM 615 O O . PHE A 1 75 ? 3.025 -4.807 -10.072 1.00 96.62 75 PHE A O 1
ATOM 622 N N . ILE A 1 76 ? 0.893 -4.424 -9.497 1.00 97.00 76 ILE A N 1
ATOM 623 C CA . ILE A 1 76 ? 1.185 -3.289 -8.620 1.00 97.00 76 ILE A CA 1
ATOM 624 C C . ILE A 1 76 ? 0.505 -3.506 -7.271 1.00 97.00 76 ILE A C 1
ATOM 626 O O . ILE A 1 76 ? -0.702 -3.752 -7.209 1.00 97.00 76 ILE A O 1
ATOM 630 N N . ILE A 1 77 ? 1.276 -3.390 -6.196 1.00 97.38 77 ILE A N 1
ATOM 631 C CA . ILE A 1 77 ? 0.758 -3.366 -4.827 1.00 97.38 77 ILE A CA 1
ATOM 632 C C . ILE A 1 77 ? 0.666 -1.902 -4.401 1.00 97.38 77 ILE A C 1
ATOM 634 O O . ILE A 1 77 ? 1.669 -1.197 -4.448 1.00 97.38 77 ILE A O 1
ATOM 638 N N . LEU A 1 78 ? -0.518 -1.438 -4.003 1.00 97.19 78 LEU A N 1
ATOM 639 C CA . LEU A 1 78 ? -0.669 -0.142 -3.339 1.00 97.19 78 LEU A CA 1
ATOM 640 C C . LEU A 1 78 ? -0.510 -0.358 -1.838 1.00 97.19 78 LEU A C 1
ATOM 642 O O . LEU A 1 78 ? -1.295 -1.094 -1.256 1.00 97.19 78 LEU A O 1
ATOM 646 N N . SER A 1 79 ? 0.456 0.302 -1.213 1.00 96.75 79 SER A N 1
ATOM 647 C CA . SER A 1 79 ? 0.724 0.203 0.223 1.00 96.75 79 SER A CA 1
ATOM 648 C C . SER A 1 79 ? 0.779 1.590 0.858 1.00 96.75 79 SER A C 1
ATOM 650 O O . SER A 1 79 ? 1.177 2.563 0.219 1.00 96.75 79 SER A O 1
ATOM 652 N N . VAL A 1 80 ? 0.425 1.684 2.140 1.00 96.75 80 VAL A N 1
ATOM 653 C CA . VAL A 1 80 ? 0.597 2.904 2.942 1.00 96.75 80 VAL A CA 1
ATOM 654 C C . VAL A 1 80 ? 1.708 2.646 3.953 1.00 96.75 80 VAL A C 1
ATOM 656 O O . VAL A 1 80 ? 1.542 1.843 4.868 1.00 96.75 80 VAL A O 1
ATOM 659 N N . HIS A 1 81 ? 2.855 3.298 3.760 1.00 95.00 81 HIS A N 1
ATOM 660 C CA . HIS A 1 81 ? 4.052 3.144 4.605 1.00 95.00 81 HIS A CA 1
ATOM 661 C C . HIS A 1 81 ? 4.282 4.312 5.566 1.00 95.00 81 HIS A C 1
ATOM 663 O O . HIS A 1 81 ? 4.919 4.148 6.601 1.00 95.00 81 HIS A O 1
ATOM 669 N N . GLN A 1 82 ? 3.733 5.466 5.208 1.00 94.44 82 GLN A N 1
ATOM 670 C CA . GLN A 1 82 ? 3.804 6.710 5.950 1.00 94.44 82 GLN A CA 1
ATOM 671 C C . GLN A 1 82 ? 2.560 7.538 5.640 1.00 94.44 82 GLN A C 1
ATOM 673 O O . GLN A 1 82 ? 1.883 7.302 4.636 1.00 94.44 82 GLN A O 1
ATOM 678 N N . VAL A 1 83 ? 2.273 8.515 6.493 1.00 96.19 83 VAL A N 1
ATOM 679 C CA . VAL A 1 83 ? 1.201 9.494 6.288 1.00 96.19 83 VAL A CA 1
ATOM 680 C C . VAL A 1 83 ? 1.726 10.862 6.701 1.00 96.19 83 VAL A C 1
ATOM 682 O O . VAL A 1 83 ? 2.423 10.969 7.706 1.00 96.19 83 VAL A O 1
ATOM 685 N N . GLU A 1 84 ? 1.387 11.902 5.935 1.00 95.62 84 GLU A N 1
ATOM 686 C CA . GLU A 1 84 ? 1.870 13.277 6.156 1.00 95.62 84 GLU A CA 1
ATOM 687 C C . GLU A 1 84 ? 3.405 13.388 6.104 1.00 95.62 84 GLU A C 1
ATOM 689 O O . GLU A 1 84 ? 4.001 14.190 6.818 1.00 95.62 84 GLU A O 1
ATOM 694 N N . ASP A 1 85 ? 4.043 12.561 5.270 1.00 94.38 85 ASP A N 1
ATOM 695 C CA . ASP A 1 85 ? 5.504 12.419 5.182 1.00 94.38 85 ASP A CA 1
ATOM 696 C C . ASP A 1 85 ? 6.165 12.024 6.513 1.00 94.38 85 ASP A C 1
ATOM 698 O O . ASP A 1 85 ? 7.347 12.280 6.745 1.00 94.38 85 ASP A O 1
ATOM 702 N N . GLN A 1 86 ? 5.390 11.388 7.399 1.00 94.62 86 GLN A N 1
ATOM 703 C CA . GLN A 1 86 ? 5.854 10.875 8.677 1.00 94.62 86 GLN A CA 1
ATOM 704 C C . GLN A 1 86 ? 5.828 9.347 8.682 1.00 94.62 86 GLN A C 1
ATOM 706 O O . GLN A 1 86 ? 4.790 8.707 8.497 1.00 94.62 86 GLN A O 1
ATOM 711 N N . GLU A 1 87 ? 6.995 8.770 8.934 1.00 93.44 87 GLU A N 1
ATOM 712 C CA . GLU A 1 87 ? 7.220 7.333 8.936 1.00 93.44 87 GLU A CA 1
ATOM 713 C C . GLU A 1 87 ? 6.668 6.648 10.190 1.00 93.44 87 GLU A C 1
ATOM 715 O O . GLU A 1 87 ? 6.779 7.158 11.310 1.00 93.44 87 GLU A O 1
ATOM 720 N N . PHE A 1 88 ? 6.111 5.444 10.020 1.00 95.06 88 PHE A N 1
ATOM 721 C CA . PHE A 1 88 ? 5.607 4.662 11.155 1.00 95.06 88 PHE A CA 1
ATOM 722 C C . PHE A 1 88 ? 6.748 4.060 11.975 1.00 95.06 88 PHE A C 1
ATOM 724 O O . PHE A 1 88 ? 6.676 3.986 13.200 1.00 95.06 88 PHE A O 1
ATOM 731 N N . TRP A 1 89 ? 7.817 3.613 11.313 1.00 92.75 89 TRP A N 1
ATOM 732 C CA . TRP A 1 89 ? 8.906 2.890 11.971 1.00 92.75 89 TRP A CA 1
ATOM 733 C C . TRP A 1 89 ? 9.799 3.797 12.826 1.00 92.75 89 TRP A C 1
ATOM 735 O O . TRP A 1 89 ? 10.365 3.324 13.810 1.00 92.75 89 TRP A O 1
ATOM 745 N N . THR A 1 90 ? 9.898 5.088 12.490 1.00 93.62 90 THR A N 1
ATOM 746 C CA . THR A 1 90 ? 10.606 6.099 13.298 1.00 93.62 90 THR A CA 1
ATOM 747 C C . THR A 1 90 ? 9.765 6.627 14.461 1.00 93.62 90 THR A C 1
ATOM 749 O O . THR A 1 90 ? 10.272 7.396 15.280 1.00 93.62 90 THR A O 1
ATOM 752 N N . GLN A 1 91 ? 8.494 6.214 14.544 1.00 96.12 91 GLN A N 1
ATOM 753 C CA . GLN A 1 91 ? 7.469 6.758 15.437 1.00 96.12 91 GLN A CA 1
ATOM 754 C C . GLN A 1 91 ? 7.102 8.225 15.164 1.00 96.12 91 GLN A C 1
ATOM 756 O O . GLN A 1 91 ? 6.418 8.840 15.984 1.00 96.12 91 GLN A O 1
ATOM 761 N N . ASP A 1 92 ? 7.535 8.821 14.049 1.00 96.31 92 ASP A N 1
ATOM 762 C CA . ASP A 1 92 ? 7.277 10.241 13.796 1.00 96.31 92 ASP A CA 1
ATOM 763 C C . ASP A 1 92 ? 5.802 10.525 13.530 1.00 96.31 92 ASP A C 1
ATOM 765 O O . ASP A 1 92 ? 5.294 11.543 14.001 1.00 96.31 92 ASP A O 1
ATOM 769 N N . PHE A 1 93 ? 5.097 9.606 12.866 1.00 97.44 93 PHE A N 1
ATOM 770 C CA . PHE A 1 93 ? 3.658 9.731 12.639 1.00 97.44 93 PHE A CA 1
ATOM 771 C C . PHE A 1 93 ? 2.850 9.611 13.937 1.00 97.44 93 PHE A C 1
ATOM 773 O O . PHE A 1 93 ? 1.898 10.355 14.169 1.00 97.44 93 PHE A O 1
ATOM 780 N N . GLN A 1 94 ? 3.245 8.687 14.812 1.00 98.06 94 GLN A N 1
ATOM 781 C CA . GLN A 1 94 ? 2.570 8.387 16.073 1.00 98.06 94 GLN A CA 1
ATOM 782 C C . GLN A 1 94 ? 2.852 9.446 17.151 1.00 98.06 94 GLN A C 1
ATOM 784 O O . GLN A 1 94 ? 2.070 9.608 18.094 1.00 98.06 94 GLN A O 1
ATOM 789 N N . ARG A 1 95 ? 3.974 10.170 17.040 1.00 97.38 95 ARG A N 1
ATOM 790 C CA . ARG A 1 95 ? 4.435 11.150 18.029 1.00 97.38 95 ARG A CA 1
ATOM 791 C C . ARG A 1 95 ? 3.374 12.219 18.281 1.00 97.38 95 ARG A C 1
ATOM 793 O O . ARG A 1 95 ? 2.849 12.831 17.359 1.00 97.38 95 ARG A O 1
ATOM 800 N N . ASN A 1 96 ? 3.108 12.492 19.558 1.00 97.00 96 ASN A N 1
ATOM 801 C CA . ASN A 1 96 ? 2.118 13.477 20.012 1.00 97.00 96 ASN A CA 1
ATOM 802 C C . ASN A 1 96 ? 0.665 13.188 19.584 1.00 97.00 96 ASN A C 1
ATOM 804 O O . ASN A 1 96 ? -0.181 14.066 19.734 1.00 97.00 96 ASN A O 1
ATOM 808 N N . ARG A 1 97 ? 0.360 11.969 19.116 1.00 98.25 97 ARG A N 1
ATOM 809 C CA . ARG A 1 97 ? -0.999 11.509 18.812 1.00 98.25 97 ARG A CA 1
ATOM 810 C C . ARG A 1 97 ? -1.457 10.442 19.812 1.00 98.25 97 ARG A C 1
ATOM 812 O O . ARG A 1 97 ? -0.691 9.621 20.336 1.00 98.25 97 ARG A O 1
ATOM 819 N N . SER A 1 98 ? -2.746 10.431 20.107 1.00 98.38 98 SER A N 1
ATOM 820 C CA . SER A 1 98 ? -3.418 9.306 20.750 1.00 98.38 98 SER A CA 1
ATOM 821 C C . SER A 1 98 ? -3.433 8.089 19.816 1.00 98.38 98 SER A C 1
ATOM 823 O O . SER A 1 98 ? -3.272 8.220 18.606 1.00 98.38 98 SER A O 1
ATOM 825 N N . GLN A 1 99 ? -3.641 6.890 20.381 1.00 98.12 99 GLN A N 1
ATOM 826 C CA . GLN A 1 99 ? -3.737 5.665 19.571 1.00 98.12 99 GLN A CA 1
ATOM 827 C C . GLN A 1 99 ? -4.841 5.750 18.521 1.00 98.12 99 GLN A C 1
ATOM 829 O O . GLN A 1 99 ? -4.681 5.279 17.400 1.00 98.12 99 GLN A O 1
ATOM 834 N N . GLN A 1 100 ? -5.952 6.373 18.910 1.00 98.12 100 GLN A N 1
ATOM 835 C CA . GLN A 1 100 ? -7.094 6.601 18.048 1.00 98.12 100 GLN A CA 1
ATOM 836 C C . GLN A 1 100 ? -6.726 7.489 16.861 1.00 98.12 100 GLN A C 1
ATOM 838 O O . GLN A 1 100 ? -6.938 7.084 15.726 1.00 98.12 100 GLN A O 1
ATOM 843 N N . GLU A 1 101 ? -6.113 8.646 17.115 1.00 98.38 101 GLU A N 1
ATOM 844 C CA . GLU A 1 101 ? -5.812 9.626 16.067 1.00 98.38 101 GLU A CA 1
ATOM 845 C C . GLU A 1 101 ? -4.919 9.059 14.958 1.00 98.38 101 GLU A C 1
ATOM 847 O O . GLU A 1 101 ? -5.224 9.261 13.785 1.00 98.38 101 GLU A O 1
ATOM 852 N N . TYR A 1 102 ? -3.836 8.337 15.283 1.00 98.44 102 TYR A N 1
ATOM 853 C CA . TYR A 1 102 ? -2.971 7.796 14.225 1.00 98.44 102 TYR A CA 1
ATOM 854 C C . TYR A 1 102 ? -3.575 6.586 13.507 1.00 98.44 102 TYR A C 1
ATOM 856 O O . TYR A 1 102 ? -3.382 6.458 12.301 1.00 98.44 102 TYR A O 1
ATOM 864 N N . ASN A 1 103 ? -4.334 5.723 14.194 1.00 98.44 103 ASN A N 1
ATOM 865 C CA . ASN A 1 103 ? -5.007 4.603 13.529 1.00 98.44 103 ASN A CA 1
ATOM 866 C C . ASN A 1 103 ? -6.104 5.111 12.581 1.00 98.44 103 ASN A C 1
ATOM 868 O O . ASN A 1 103 ? -6.126 4.735 11.412 1.00 98.44 103 ASN A O 1
ATOM 872 N N . GLU A 1 104 ? -6.974 6.012 13.043 1.00 97.19 104 GLU A N 1
ATOM 873 C CA . GLU A 1 104 ? -8.035 6.589 12.208 1.00 97.19 104 GLU A CA 1
ATOM 874 C C . GLU A 1 104 ? -7.457 7.375 11.026 1.00 97.19 104 GLU A C 1
ATOM 876 O O . GLU A 1 104 ? -7.944 7.244 9.902 1.00 97.19 104 GLU A O 1
ATOM 881 N N . ARG A 1 105 ? -6.371 8.132 11.233 1.00 98.19 105 ARG A N 1
ATOM 882 C CA . ARG A 1 105 ? -5.715 8.868 10.147 1.00 98.19 105 ARG A CA 1
ATOM 883 C C . ARG A 1 105 ? -5.057 7.945 9.117 1.00 98.19 105 ARG A C 1
ATOM 885 O O . ARG A 1 105 ? -5.137 8.246 7.926 1.00 98.19 105 ARG A O 1
ATOM 892 N N . TYR A 1 106 ? -4.452 6.837 9.552 1.00 98.50 106 TYR A N 1
ATOM 893 C CA . TYR A 1 106 ? -3.885 5.811 8.671 1.00 98.50 106 TYR A CA 1
ATOM 894 C C . TYR A 1 106 ? -4.947 5.200 7.746 1.00 98.50 106 TYR A C 1
ATOM 896 O O . TYR A 1 106 ? -4.781 5.207 6.525 1.00 98.50 106 TYR A O 1
ATOM 904 N N . TYR A 1 107 ? -6.073 4.746 8.306 1.00 98.62 107 TYR A N 1
ATOM 905 C CA . TYR A 1 107 ? -7.175 4.215 7.498 1.00 98.62 107 TYR A CA 1
ATOM 906 C C . TYR A 1 107 ? -7.855 5.304 6.656 1.00 98.62 107 TYR A C 1
ATOM 908 O O . TYR A 1 107 ? -8.281 5.024 5.540 1.00 98.62 107 TYR A O 1
ATOM 916 N N . GLY A 1 108 ? -7.903 6.551 7.132 1.00 98.44 108 GLY A N 1
ATOM 917 C CA . GLY A 1 108 ? -8.374 7.693 6.346 1.00 98.44 108 GLY A CA 1
ATOM 918 C C . GLY A 1 108 ? -7.531 7.942 5.090 1.00 98.44 108 GLY A C 1
ATOM 919 O O . GLY A 1 108 ? -8.085 8.056 4.001 1.00 98.44 108 GLY A O 1
ATOM 920 N N . GLU A 1 109 ? -6.196 7.937 5.206 1.00 98.56 109 GLU A N 1
ATOM 921 C CA . GLU A 1 109 ? -5.300 8.062 4.041 1.00 98.56 109 GLU A CA 1
ATOM 922 C C . GLU A 1 109 ? -5.530 6.924 3.042 1.00 98.56 109 GLU A C 1
ATOM 924 O O . GLU A 1 109 ? -5.640 7.147 1.837 1.00 98.56 109 GLU A O 1
ATOM 929 N N . MET A 1 110 ? -5.645 5.695 3.549 1.00 98.69 110 MET A N 1
ATOM 930 C CA . MET A 1 110 ? -5.908 4.521 2.724 1.00 98.69 110 MET A CA 1
ATOM 931 C C . MET A 1 110 ? -7.248 4.624 1.990 1.00 98.69 110 MET A C 1
ATOM 933 O O . MET A 1 110 ? -7.321 4.293 0.807 1.00 98.69 110 MET A O 1
ATOM 937 N N . PHE A 1 111 ? -8.292 5.110 2.663 1.00 98.69 111 PHE A N 1
ATOM 938 C CA . PHE A 1 111 ? -9.602 5.349 2.065 1.00 98.69 111 PHE A CA 1
ATOM 939 C C . PHE A 1 111 ? -9.542 6.375 0.931 1.00 98.69 111 PHE A C 1
ATOM 941 O O . PHE A 1 111 ? -10.049 6.116 -0.166 1.00 98.69 111 PHE A O 1
ATOM 948 N N . ASP A 1 112 ? -8.873 7.503 1.154 1.00 98.62 112 ASP A N 1
ATOM 949 C CA . ASP A 1 112 ? -8.721 8.539 0.133 1.00 98.62 112 ASP A CA 1
ATOM 950 C C . ASP A 1 112 ? -7.932 8.020 -1.083 1.00 98.62 112 ASP A C 1
ATOM 952 O O . ASP A 1 112 ? -8.316 8.273 -2.236 1.00 98.62 112 ASP A O 1
ATOM 956 N N . LEU A 1 113 ? -6.887 7.220 -0.839 1.00 98.50 113 LEU A N 1
ATOM 957 C CA . LEU A 1 113 ? -6.069 6.589 -1.874 1.00 98.50 113 LEU A CA 1
ATOM 958 C C . LEU A 1 113 ? -6.875 5.624 -2.744 1.00 98.50 113 LEU A C 1
ATOM 960 O O . LEU A 1 113 ? -6.871 5.781 -3.967 1.00 98.50 113 LEU A O 1
ATOM 964 N N . VAL A 1 114 ? -7.599 4.665 -2.151 1.00 98.25 114 VAL A N 1
ATOM 965 C CA . VAL A 1 114 ? -8.371 3.683 -2.938 1.00 98.25 114 VAL A CA 1
ATOM 966 C C . VAL A 1 114 ? -9.498 4.338 -3.729 1.00 98.25 114 VAL A C 1
ATOM 968 O O . VAL A 1 114 ? -9.883 3.840 -4.784 1.00 98.25 114 VAL A O 1
ATOM 971 N N . LYS A 1 115 ? -10.024 5.483 -3.279 1.00 98.12 115 LYS A N 1
ATOM 972 C CA . LYS A 1 115 ? -11.013 6.241 -4.055 1.00 98.12 115 LYS A CA 1
ATOM 973 C C . LYS A 1 115 ? -10.402 6.991 -5.233 1.00 98.12 115 LYS A C 1
ATOM 975 O O . LYS A 1 115 ? -11.068 7.124 -6.259 1.00 98.12 115 LYS A O 1
ATOM 980 N N . SER A 1 116 ? -9.165 7.459 -5.099 1.00 97.94 116 SER A N 1
ATOM 981 C CA . SER A 1 116 ? -8.558 8.422 -6.027 1.00 97.94 116 SER A CA 1
ATOM 982 C C . SER A 1 116 ? -7.582 7.799 -7.030 1.00 97.94 116 SER A C 1
ATOM 984 O O . SER A 1 116 ? -7.396 8.336 -8.126 1.00 97.94 116 SER A O 1
ATOM 986 N N . CYS A 1 117 ? -6.972 6.665 -6.685 1.00 95.56 117 CYS A N 1
ATOM 987 C CA . CYS A 1 117 ? -6.035 5.916 -7.515 1.00 95.56 117 CYS A CA 1
ATOM 988 C C . CYS A 1 117 ? -6.644 4.561 -7.886 1.00 95.56 117 CYS A C 1
ATOM 990 O O . CYS A 1 117 ? -7.136 3.865 -7.009 1.00 95.56 117 CYS A O 1
ATOM 992 N N . LYS A 1 118 ? -6.612 4.177 -9.168 1.00 95.94 118 LYS A N 1
ATOM 993 C CA . LYS A 1 118 ? -7.082 2.858 -9.652 1.00 95.94 118 LYS A CA 1
ATOM 994 C C . LYS A 1 118 ? -5.977 2.057 -10.346 1.00 95.94 118 LYS A C 1
ATOM 996 O O . LYS A 1 118 ? -6.196 0.911 -10.753 1.00 95.94 118 LYS A O 1
ATOM 1001 N N . ASP A 1 119 ? -4.793 2.655 -10.439 1.00 95.31 119 ASP A N 1
ATOM 1002 C CA . ASP A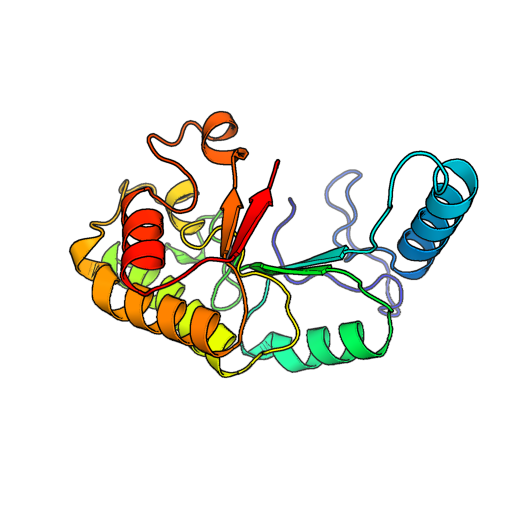 1 119 ? -3.614 2.187 -11.166 1.00 95.31 119 ASP A CA 1
ATOM 1003 C C . ASP A 1 119 ? -2.804 1.183 -10.321 1.00 95.31 119 ASP A C 1
ATOM 1005 O O . ASP A 1 119 ? -1.586 1.270 -10.204 1.00 95.31 119 ASP A O 1
ATOM 1009 N N . TYR A 1 120 ? -3.503 0.240 -9.680 1.00 97.00 120 TYR A N 1
ATOM 1010 C CA . TYR A 1 120 ? -2.918 -0.824 -8.864 1.00 97.00 120 TYR A CA 1
ATOM 1011 C C . TYR A 1 120 ? -3.647 -2.160 -9.063 1.00 97.00 120 TYR A C 1
ATOM 1013 O O . TYR A 1 120 ? -4.751 -2.199 -9.608 1.00 97.00 120 TYR A O 1
ATOM 1021 N N . SER A 1 121 ? -3.045 -3.273 -8.646 1.00 96.81 121 SER A N 1
ATOM 1022 C CA . SER A 1 121 ? -3.625 -4.622 -8.752 1.00 96.81 121 SER A CA 1
ATOM 1023 C C . SER A 1 121 ? -4.257 -5.079 -7.438 1.00 96.81 121 SER A C 1
ATOM 1025 O O . SER A 1 121 ? -5.387 -5.570 -7.433 1.00 96.81 121 SER A O 1
ATOM 1027 N N . VAL A 1 122 ? -3.542 -4.901 -6.325 1.00 97.50 122 VAL A N 1
ATOM 1028 C CA . VAL A 1 122 ? -4.003 -5.261 -4.977 1.00 97.50 122 VAL A CA 1
ATOM 1029 C C . VAL A 1 122 ? -3.620 -4.201 -3.952 1.00 97.50 122 VAL A C 1
ATOM 1031 O O . VAL A 1 122 ? -2.632 -3.488 -4.128 1.00 97.50 122 VAL A O 1
ATOM 1034 N N . LEU A 1 123 ? -4.402 -4.112 -2.881 1.00 97.94 123 LEU A N 1
ATOM 1035 C CA . LEU A 1 123 ? -4.085 -3.303 -1.710 1.00 97.94 123 LEU A CA 1
ATOM 1036 C C . LEU A 1 123 ? -3.211 -4.124 -0.745 1.00 97.94 123 LEU A C 1
ATOM 1038 O O . LEU A 1 123 ? -3.625 -5.190 -0.287 1.00 97.94 123 LEU A O 1
ATOM 1042 N N . GLY A 1 124 ? -1.992 -3.653 -0.496 1.00 96.06 124 GLY A N 1
ATOM 1043 C CA . GLY A 1 124 ? -0.988 -4.271 0.370 1.00 96.06 124 GLY A CA 1
ATOM 1044 C C . GLY A 1 124 ? -1.338 -4.164 1.850 1.00 96.06 124 GLY A C 1
ATOM 1045 O O . GLY A 1 124 ? -2.108 -3.280 2.221 1.00 96.06 124 GLY A O 1
ATOM 1046 N N . HIS A 1 125 ? -0.785 -5.082 2.657 1.00 94.25 125 HIS A N 1
ATOM 1047 C CA . HIS A 1 125 ? -0.796 -5.133 4.136 1.00 94.25 125 HIS A CA 1
ATOM 1048 C C . HIS A 1 125 ? -1.539 -3.973 4.838 1.00 94.25 125 HIS A C 1
ATOM 1050 O O . HIS A 1 125 ? -0.948 -3.060 5.411 1.00 94.25 125 HIS A O 1
ATOM 1056 N N . MET A 1 126 ? -2.877 -4.036 4.804 1.00 94.44 126 MET A N 1
ATOM 1057 C CA . MET A 1 126 ? -3.772 -2.916 5.140 1.00 94.44 126 MET A CA 1
ATOM 1058 C C . MET A 1 126 ? -3.734 -2.461 6.602 1.00 94.44 126 MET A C 1
ATOM 1060 O O . MET A 1 126 ? -4.442 -1.533 6.970 1.00 94.44 126 MET A O 1
ATOM 1064 N N . ASP A 1 127 ? -2.984 -3.147 7.450 1.00 95.25 127 ASP A N 1
ATOM 1065 C CA . ASP A 1 127 ? -2.851 -2.889 8.876 1.00 95.25 127 ASP A CA 1
ATOM 1066 C C . ASP A 1 127 ? -1.383 -2.730 9.291 1.00 95.25 127 ASP A C 1
ATOM 1068 O O . ASP A 1 127 ? -1.041 -2.936 10.456 1.00 95.25 127 ASP A O 1
ATOM 1072 N N . LEU A 1 128 ? -0.501 -2.332 8.363 1.00 95.44 128 LEU A N 1
ATOM 1073 C CA . LEU A 1 128 ? 0.938 -2.193 8.610 1.00 95.44 128 LEU A CA 1
ATOM 1074 C C . LEU A 1 128 ? 1.263 -1.376 9.865 1.00 95.44 128 LEU A C 1
ATOM 1076 O O . LEU A 1 128 ? 2.241 -1.679 10.550 1.00 95.44 128 LEU A O 1
ATOM 1080 N N . ILE A 1 129 ? 0.447 -0.367 10.190 1.00 96.00 129 ILE A N 1
ATOM 1081 C CA . ILE A 1 129 ? 0.615 0.463 11.389 1.00 96.00 129 ILE A CA 1
ATOM 1082 C C . ILE A 1 129 ? 0.708 -0.375 12.676 1.00 96.00 129 ILE A C 1
ATOM 1084 O O . ILE A 1 129 ? 1.469 -0.019 13.573 1.00 96.00 129 ILE A O 1
ATOM 1088 N N . VAL A 1 130 ? 0.044 -1.539 12.737 1.00 94.94 130 VAL A N 1
ATOM 1089 C CA . VAL A 1 130 ? 0.089 -2.477 13.876 1.00 94.94 130 VAL A CA 1
ATOM 1090 C C . VAL A 1 130 ? 1.511 -2.960 14.160 1.00 94.94 130 VAL A C 1
ATOM 1092 O O . VAL A 1 130 ? 1.858 -3.202 15.315 1.00 94.94 130 VAL A O 1
ATOM 1095 N N . ARG A 1 131 ? 2.371 -3.061 13.136 1.00 94.81 131 ARG A N 1
ATOM 1096 C CA . ARG A 1 131 ? 3.782 -3.436 13.315 1.00 94.81 131 ARG A CA 1
ATOM 1097 C C . ARG A 1 131 ? 4.537 -2.446 14.203 1.00 94.81 131 ARG A C 1
ATOM 1099 O O . ARG A 1 131 ? 5.489 -2.840 14.873 1.00 94.81 131 ARG A O 1
ATOM 1106 N N . TYR A 1 132 ? 4.133 -1.182 14.174 1.00 95.19 132 TYR A N 1
ATOM 1107 C CA . TYR A 1 132 ? 4.828 -0.072 14.815 1.00 95.19 132 TYR A CA 1
ATOM 1108 C C . TYR A 1 132 ? 3.968 0.611 15.885 1.00 95.19 132 TYR A C 1
ATOM 1110 O O . TYR A 1 132 ? 4.283 1.723 16.303 1.00 95.19 132 TYR A O 1
ATOM 1118 N N . ASP A 1 133 ? 2.878 -0.017 16.325 1.00 95.75 133 ASP A N 1
ATOM 1119 C CA . ASP A 1 133 ? 2.028 0.515 17.386 1.00 95.75 133 ASP A CA 1
ATOM 1120 C C . ASP A 1 133 ? 2.561 0.078 18.764 1.00 95.75 133 ASP A C 1
ATOM 1122 O O . ASP A 1 133 ? 2.329 -1.043 19.224 1.00 95.75 133 ASP A O 1
ATOM 1126 N N . GLU A 1 134 ? 3.266 0.979 19.454 1.00 95.75 134 GLU A N 1
ATOM 1127 C CA . GLU A 1 134 ? 3.802 0.729 20.802 1.00 95.75 134 GLU A CA 1
ATOM 1128 C C . GLU A 1 134 ? 2.711 0.577 21.880 1.00 95.75 134 GLU A C 1
ATOM 1130 O O . GLU A 1 134 ? 2.977 0.055 22.965 1.00 95.75 134 GLU A O 1
ATOM 1135 N N . LYS A 1 135 ? 1.469 0.998 21.599 1.00 95.88 135 LYS A N 1
ATOM 1136 C CA . LYS A 1 135 ? 0.308 0.831 22.492 1.00 95.88 135 LYS A CA 1
ATOM 1137 C C . LYS A 1 135 ? -0.407 -0.507 22.270 1.00 95.88 135 LYS A C 1
ATOM 1139 O O . LYS A 1 135 ? -1.350 -0.822 22.997 1.00 95.88 135 LYS A O 1
ATOM 1144 N N . GLY A 1 136 ? 0.066 -1.320 21.324 1.00 92.81 136 GLY A N 1
ATOM 1145 C CA . GLY A 1 136 ? -0.479 -2.634 20.998 1.00 92.81 136 GLY A CA 1
ATOM 1146 C C . GLY A 1 136 ? -1.584 -2.580 19.944 1.00 92.81 136 GLY A C 1
ATOM 1147 O O . GLY A 1 136 ? -1.744 -1.597 19.233 1.00 92.81 136 GLY A O 1
ATOM 1148 N N . VAL A 1 137 ? -2.353 -3.662 19.823 1.00 93.06 137 VAL A N 1
ATOM 1149 C CA . VAL A 1 137 ? -3.382 -3.786 18.779 1.00 93.06 137 VAL A CA 1
ATOM 1150 C C . VAL A 1 137 ? -4.548 -2.839 19.063 1.00 93.06 137 VAL A C 1
ATOM 1152 O O . VAL A 1 137 ? -5.174 -2.921 20.123 1.00 93.06 137 VAL A O 1
ATOM 1155 N N . TYR A 1 138 ? -4.860 -1.965 18.105 1.00 95.94 138 TYR A N 1
ATOM 1156 C CA . TYR A 1 138 ? -6.046 -1.118 18.166 1.00 95.94 138 TYR A CA 1
ATOM 1157 C C . TYR A 1 138 ? -7.318 -1.944 17.887 1.00 95.94 138 TYR A C 1
ATOM 1159 O O . TYR A 1 138 ? -7.305 -2.757 16.960 1.00 95.94 138 TYR A O 1
ATOM 1167 N N . PRO A 1 139 ? -8.411 -1.782 18.662 1.00 96.38 139 PRO A N 1
ATOM 1168 C CA . PRO A 1 139 ? -9.607 -2.612 18.505 1.00 96.38 139 PRO A CA 1
ATOM 1169 C C . PRO A 1 139 ? -10.239 -2.493 17.115 1.00 96.38 139 PRO A C 1
ATOM 1171 O O . PRO A 1 139 ? -10.494 -1.380 16.645 1.00 96.38 139 PRO A O 1
ATOM 1174 N N . PHE A 1 140 ? -10.536 -3.633 16.485 1.00 96.88 140 PHE A N 1
ATOM 1175 C CA . PHE A 1 140 ? -11.121 -3.682 15.144 1.00 96.88 140 PHE A CA 1
ATOM 1176 C C . PHE A 1 140 ? -12.473 -2.963 15.079 1.00 96.88 140 PHE A C 1
ATOM 1178 O O . PHE A 1 140 ? -12.740 -2.250 14.120 1.00 96.88 140 PHE A O 1
ATOM 1185 N N . GLU A 1 141 ? -13.289 -3.049 16.129 1.00 97.75 141 GLU A N 1
ATOM 1186 C CA . GLU A 1 141 ? -14.619 -2.430 16.190 1.00 97.75 141 GLU A CA 1
ATOM 1187 C C . GLU A 1 141 ? -14.566 -0.903 16.037 1.00 97.75 141 GLU A C 1
ATOM 1189 O O . GLU A 1 141 ? -15.545 -0.283 15.630 1.00 97.75 141 GLU A O 1
ATOM 1194 N N . LYS A 1 142 ? -13.422 -0.279 16.351 1.00 97.31 142 LYS A N 1
ATOM 1195 C CA . LYS A 1 142 ? -13.225 1.169 16.195 1.00 97.31 142 LYS A CA 1
ATOM 1196 C C . LYS A 1 142 ? -12.863 1.585 14.770 1.00 97.31 142 LYS A C 1
ATOM 1198 O O . LYS A 1 142 ? -13.015 2.751 14.431 1.00 97.31 142 LYS A O 1
ATOM 1203 N N . ILE A 1 143 ? -12.379 0.654 13.950 1.00 97.12 143 ILE A N 1
ATOM 1204 C CA . ILE A 1 143 ? -11.978 0.892 12.554 1.00 97.12 143 ILE A CA 1
ATOM 1205 C C . ILE A 1 143 ? -12.864 0.142 11.554 1.00 97.12 143 ILE A C 1
ATOM 1207 O O . ILE A 1 143 ? -12.713 0.326 10.350 1.00 97.12 143 ILE A O 1
ATOM 1211 N N . GLU A 1 144 ? -13.786 -0.701 12.024 1.00 98.00 144 GLU A N 1
ATOM 1212 C CA . GLU A 1 144 ? -14.586 -1.589 11.180 1.00 98.00 144 GLU A CA 1
ATOM 1213 C C . GLU A 1 144 ? -15.345 -0.821 10.096 1.00 98.00 144 GLU A C 1
ATOM 1215 O O . GLU A 1 144 ? -15.405 -1.281 8.955 1.00 98.00 144 GLU A O 1
ATOM 1220 N N . GLU A 1 145 ? -15.905 0.345 10.421 1.00 98.25 145 GLU A N 1
ATOM 1221 C CA . GLU A 1 145 ? -16.654 1.163 9.464 1.00 98.25 145 GLU A CA 1
ATOM 1222 C C . GLU A 1 145 ? -15.758 1.634 8.310 1.00 98.25 145 GLU A C 1
ATOM 1224 O O . GLU A 1 145 ? -16.033 1.310 7.153 1.00 98.25 145 GLU A O 1
ATOM 1229 N N . VAL A 1 146 ? -14.643 2.310 8.611 1.00 98.44 146 VAL A N 1
ATOM 1230 C CA . VAL A 1 146 ? -13.717 2.811 7.581 1.00 98.44 146 VAL A CA 1
ATOM 1231 C C . VAL A 1 146 ? -13.072 1.667 6.795 1.00 98.44 146 VAL A C 1
ATOM 1233 O O . VAL A 1 146 ? -13.016 1.721 5.567 1.00 98.44 146 VAL A O 1
ATOM 1236 N N . VAL A 1 147 ? -12.678 0.580 7.465 1.00 98.56 147 VAL A N 1
ATOM 1237 C CA . VAL A 1 147 ? -12.152 -0.622 6.803 1.00 98.56 147 VAL A CA 1
ATOM 1238 C C . VAL A 1 147 ? -13.197 -1.227 5.870 1.00 98.56 147 VAL A C 1
ATOM 1240 O O . VAL A 1 147 ? -12.870 -1.594 4.744 1.00 98.56 147 VAL A O 1
ATOM 1243 N N . SER A 1 148 ? -14.465 -1.296 6.281 1.00 98.69 148 SER A N 1
ATOM 1244 C CA . SER A 1 148 ? -15.541 -1.807 5.426 1.00 98.69 148 SER A CA 1
ATOM 1245 C C . SER A 1 148 ? -15.697 -0.980 4.153 1.00 98.69 148 SER A C 1
ATOM 1247 O O . SER A 1 148 ? -15.888 -1.553 3.083 1.00 98.69 148 SER A O 1
ATOM 1249 N N . GLU A 1 149 ? -15.608 0.346 4.248 1.00 98.75 149 GLU A N 1
ATOM 1250 C CA . GLU A 1 149 ? -15.717 1.232 3.086 1.00 98.75 149 GLU A CA 1
ATOM 1251 C C . GLU A 1 149 ? -14.503 1.123 2.151 1.00 98.75 149 GLU A C 1
ATOM 1253 O O . GLU A 1 149 ? -14.668 1.104 0.926 1.00 98.75 149 GLU A O 1
ATOM 1258 N N . ILE A 1 150 ? -13.295 0.950 2.701 1.00 98.75 150 ILE A N 1
ATOM 1259 C CA . ILE A 1 150 ? -12.091 0.645 1.913 1.00 98.75 150 ILE A CA 1
ATOM 1260 C C . ILE A 1 150 ? -12.284 -0.670 1.153 1.00 98.75 150 ILE A C 1
ATOM 1262 O O . ILE A 1 150 ? -12.147 -0.703 -0.070 1.00 98.75 150 ILE A O 1
ATOM 1266 N N . LEU A 1 151 ? -12.659 -1.746 1.852 1.00 98.62 151 LEU A N 1
ATOM 1267 C CA . LEU A 1 151 ? -12.830 -3.072 1.256 1.00 98.62 151 LEU A CA 1
ATOM 1268 C C . LEU A 1 151 ? -13.922 -3.073 0.178 1.00 98.62 151 LEU A C 1
ATOM 1270 O O . LEU A 1 151 ? -13.700 -3.614 -0.901 1.00 98.62 151 LEU A O 1
ATOM 1274 N N . LYS A 1 152 ? -15.070 -2.425 0.419 1.00 98.62 152 LYS A N 1
ATOM 1275 C CA . LYS A 1 152 ? -16.125 -2.266 -0.599 1.00 98.62 152 LYS A CA 1
ATOM 1276 C C . LYS A 1 152 ? -15.612 -1.544 -1.842 1.00 98.62 152 LYS A C 1
ATOM 1278 O O . LYS A 1 152 ? -15.941 -1.959 -2.948 1.00 98.62 152 LYS A O 1
ATOM 1283 N N . THR A 1 153 ? -14.811 -0.492 -1.666 1.00 98.50 153 THR A N 1
ATOM 1284 C CA . THR A 1 153 ? -14.219 0.257 -2.785 1.00 98.50 153 THR A CA 1
ATOM 1285 C C . THR A 1 153 ? -13.280 -0.638 -3.593 1.00 98.50 153 THR A C 1
ATOM 1287 O O . THR A 1 153 ? -13.460 -0.782 -4.798 1.00 98.50 153 THR A O 1
ATOM 1290 N N . VAL A 1 154 ? -12.353 -1.325 -2.917 1.00 98.31 154 VAL A N 1
ATOM 1291 C CA . VAL A 1 154 ? -11.408 -2.278 -3.526 1.00 98.31 154 VAL A CA 1
ATOM 1292 C C . VAL A 1 154 ? -12.146 -3.367 -4.315 1.00 98.31 154 VAL A C 1
ATOM 1294 O O . VAL A 1 154 ? -11.794 -3.639 -5.462 1.00 98.31 154 VAL A O 1
ATOM 1297 N N . ILE A 1 155 ? -13.196 -3.957 -3.734 1.00 97.88 155 ILE A N 1
ATOM 1298 C CA . ILE A 1 155 ? -14.016 -4.991 -4.385 1.00 97.88 155 ILE A CA 1
ATOM 1299 C C . ILE A 1 155 ? -14.744 -4.424 -5.609 1.00 97.88 155 ILE A C 1
ATOM 1301 O O . ILE A 1 155 ? -14.715 -5.040 -6.674 1.00 97.88 155 ILE A O 1
ATOM 1305 N N . ALA A 1 156 ? -15.376 -3.253 -5.484 1.00 97.62 156 ALA A N 1
ATOM 1306 C CA . ALA A 1 156 ? -16.112 -2.619 -6.578 1.00 97.62 156 ALA A CA 1
ATOM 1307 C C . ALA A 1 156 ? -15.214 -2.276 -7.779 1.00 97.62 156 ALA A C 1
ATOM 1309 O O . ALA A 1 156 ? -15.669 -2.324 -8.920 1.00 97.62 156 ALA A O 1
ATOM 1310 N N . ASP A 1 157 ? -13.935 -1.995 -7.531 1.00 96.88 157 ASP A N 1
ATOM 1311 C CA . ASP A 1 157 ? -12.927 -1.752 -8.565 1.00 96.88 157 ASP A CA 1
ATOM 1312 C C . ASP A 1 157 ? -12.347 -3.044 -9.180 1.00 96.88 157 ASP A C 1
ATOM 1314 O O . ASP A 1 157 ? -11.432 -2.981 -10.008 1.00 96.88 157 ASP A O 1
ATOM 1318 N N . GLY A 1 158 ? -12.830 -4.221 -8.765 1.00 96.31 158 GLY A N 1
ATOM 1319 C CA . GLY A 1 158 ? -12.317 -5.517 -9.213 1.00 96.31 158 GLY A CA 1
ATOM 1320 C C . GLY A 1 158 ? -10.898 -5.816 -8.718 1.00 96.31 158 GLY A C 1
ATOM 1321 O O . GLY A 1 158 ? -10.155 -6.538 -9.383 1.00 96.31 158 GLY A O 1
ATOM 1322 N N . LYS A 1 159 ? -10.493 -5.225 -7.587 1.00 96.75 159 LYS A N 1
ATOM 1323 C CA . LYS A 1 159 ? -9.160 -5.374 -6.989 1.00 96.75 159 LYS A CA 1
ATOM 1324 C C . LYS A 1 159 ? -9.190 -6.358 -5.819 1.00 96.75 159 LYS A C 1
ATOM 1326 O O . LYS A 1 159 ? -10.239 -6.667 -5.252 1.00 96.75 159 LYS A O 1
ATOM 1331 N N . GLY A 1 160 ? -8.010 -6.847 -5.451 1.00 96.31 160 GLY A N 1
ATOM 1332 C CA . GLY A 1 160 ? -7.822 -7.719 -4.291 1.00 96.31 160 GLY A CA 1
ATOM 1333 C C . GLY A 1 160 ? -7.110 -7.053 -3.124 1.00 96.31 160 GLY A C 1
ATOM 1334 O O . GLY A 1 160 ? -6.684 -5.900 -3.210 1.00 96.31 160 GLY A O 1
ATOM 1335 N N . ILE A 1 161 ? -6.927 -7.828 -2.059 1.00 97.50 161 ILE A N 1
ATOM 1336 C CA . ILE A 1 161 ? -6.058 -7.481 -0.928 1.00 97.50 161 ILE A CA 1
ATOM 1337 C C . ILE A 1 161 ? -4.888 -8.467 -0.833 1.00 97.50 161 ILE A C 1
ATOM 1339 O O . ILE A 1 161 ? -4.985 -9.626 -1.249 1.00 97.50 161 ILE A O 1
ATOM 1343 N N . GLU A 1 162 ? -3.765 -8.007 -0.301 1.00 97.00 162 GLU A N 1
ATOM 1344 C CA . GLU A 1 162 ? -2.622 -8.854 0.020 1.00 97.00 162 GLU A CA 1
ATOM 1345 C C . GLU A 1 162 ? -2.841 -9.555 1.367 1.00 97.00 162 GLU A C 1
ATOM 1347 O O . GLU A 1 162 ? -3.153 -8.911 2.362 1.00 97.00 162 GLU A O 1
ATOM 1352 N N . LEU A 1 163 ? -2.609 -10.867 1.414 1.00 94.12 163 LEU A N 1
ATOM 1353 C CA . LEU A 1 163 ? -2.312 -11.592 2.643 1.00 94.12 163 LEU A CA 1
ATOM 1354 C C . LEU A 1 163 ? -0.794 -11.703 2.789 1.00 94.12 163 LEU A C 1
ATOM 1356 O O . LEU A 1 163 ? -0.141 -12.565 2.194 1.00 94.12 163 LEU A O 1
ATOM 1360 N N . ASN A 1 164 ? -0.236 -10.804 3.586 1.00 91.25 164 ASN A N 1
ATOM 1361 C CA . ASN A 1 164 ? 1.183 -10.700 3.850 1.00 91.25 164 ASN A CA 1
ATOM 1362 C C . ASN A 1 164 ? 1.582 -11.623 5.012 1.00 91.25 164 ASN A C 1
ATOM 1364 O O . ASN A 1 164 ? 1.031 -11.556 6.113 1.00 91.25 164 ASN A O 1
ATOM 1368 N N . THR A 1 165 ? 2.562 -12.501 4.793 1.00 89.25 165 THR A N 1
ATOM 1369 C CA . THR A 1 165 ? 2.998 -13.469 5.815 1.00 89.25 165 THR A CA 1
ATOM 1370 C C . THR A 1 165 ? 4.126 -12.957 6.714 1.00 89.25 165 THR A C 1
ATOM 1372 O O . THR A 1 165 ? 4.638 -13.711 7.548 1.00 89.25 165 THR A O 1
ATOM 1375 N N . SER A 1 166 ? 4.535 -11.691 6.568 1.00 89.25 166 SER A N 1
ATOM 1376 C CA . SER A 1 166 ? 5.648 -11.117 7.334 1.00 89.25 166 SER A CA 1
ATOM 1377 C C . SER A 1 166 ? 5.365 -11.034 8.834 1.00 89.25 166 SER A C 1
ATOM 1379 O O . SER A 1 166 ? 6.306 -10.980 9.622 1.00 89.25 166 SER A O 1
ATOM 1381 N N . TYR A 1 167 ? 4.104 -11.120 9.263 1.00 88.62 167 TYR A N 1
ATOM 1382 C CA . TYR A 1 167 ? 3.706 -11.140 10.672 1.00 88.62 167 TYR A CA 1
ATOM 1383 C C . TYR A 1 167 ? 4.563 -12.080 11.548 1.00 88.62 167 TYR A C 1
ATOM 1385 O O . TYR A 1 167 ? 4.933 -11.721 12.665 1.00 88.62 167 TYR A O 1
ATOM 1393 N N . ARG A 1 168 ? 4.996 -13.232 11.005 1.00 88.56 168 ARG A N 1
ATOM 1394 C CA . ARG A 1 168 ? 5.912 -14.174 11.679 1.00 88.56 168 ARG A CA 1
ATOM 1395 C C . ARG A 1 168 ? 7.289 -13.580 11.956 1.00 88.56 168 ARG A C 1
ATOM 1397 O O . ARG A 1 168 ? 7.821 -13.752 13.048 1.00 88.56 168 ARG A O 1
ATOM 1404 N N . ARG A 1 169 ? 7.871 -12.896 10.970 1.00 88.50 169 ARG A N 1
ATOM 1405 C CA . ARG A 1 169 ? 9.191 -12.254 11.063 1.00 88.50 169 ARG A CA 1
ATOM 1406 C C . ARG A 1 169 ? 9.191 -11.126 12.094 1.00 88.50 169 ARG A C 1
ATOM 1408 O O . ARG A 1 169 ? 10.203 -10.916 12.753 1.00 88.50 169 ARG A O 1
ATOM 1415 N N . TYR A 1 170 ? 8.066 -10.428 12.228 1.00 86.56 170 TYR A N 1
ATOM 1416 C CA . TYR A 1 170 ? 7.917 -9.276 13.121 1.00 86.56 170 TYR A CA 1
ATOM 1417 C C . TYR A 1 170 ? 7.262 -9.621 14.466 1.00 86.56 170 TYR A C 1
ATOM 1419 O O . TYR A 1 170 ? 6.997 -8.726 15.260 1.00 86.56 170 TYR A O 1
ATOM 1427 N N . GLY A 1 171 ? 7.022 -10.907 14.747 1.00 89.06 171 GLY A N 1
ATOM 1428 C CA . GLY A 1 171 ? 6.484 -11.363 16.031 1.00 89.06 171 GLY A CA 1
ATOM 1429 C C . GLY A 1 171 ? 5.056 -10.893 16.324 1.00 89.06 171 GLY A C 1
ATOM 1430 O O . GLY A 1 171 ? 4.666 -10.823 17.490 1.00 89.06 171 GLY A O 1
ATOM 1431 N N . LEU A 1 172 ? 4.278 -10.565 15.289 1.00 90.25 172 LEU A N 1
ATOM 1432 C CA . LEU A 1 172 ? 2.881 -10.171 15.447 1.00 90.25 172 LEU A CA 1
ATOM 1433 C C . LEU A 1 172 ? 2.027 -11.397 15.790 1.00 90.25 172 LEU A C 1
ATOM 1435 O O . LEU A 1 172 ? 2.285 -12.514 15.334 1.00 90.25 172 LEU A O 1
ATOM 1439 N N . LYS A 1 173 ? 1.003 -11.181 16.621 1.00 89.94 173 LYS A N 1
ATOM 1440 C CA . LYS A 1 173 ? 0.124 -12.253 17.115 1.00 89.94 173 LYS A CA 1
ATOM 1441 C C . LYS A 1 173 ? -0.879 -12.749 16.075 1.00 89.94 173 LYS A C 1
ATOM 1443 O O . LYS A 1 173 ? -1.396 -13.850 16.237 1.00 89.94 173 LYS A O 1
ATOM 1448 N N . ASP A 1 174 ? -1.152 -11.942 15.059 1.00 91.88 174 ASP A N 1
ATOM 1449 C CA . ASP A 1 174 ? -2.144 -12.211 14.022 1.00 91.88 174 ASP A CA 1
ATOM 1450 C C . ASP A 1 174 ? -1.535 -12.011 12.625 1.00 91.88 174 ASP A C 1
ATOM 1452 O O . ASP A 1 174 ? -0.397 -11.551 12.513 1.00 91.88 174 ASP A O 1
ATOM 1456 N N . THR A 1 175 ? -2.257 -12.394 11.572 1.00 91.88 175 THR A N 1
ATOM 1457 C CA . THR A 1 175 ? -1.859 -12.164 10.176 1.00 91.88 175 THR A CA 1
ATOM 1458 C C . THR A 1 175 ? -1.846 -10.675 9.821 1.00 91.88 175 THR A C 1
ATOM 1460 O O . THR A 1 175 ? -2.339 -9.846 10.578 1.00 91.88 175 THR A O 1
ATOM 1463 N N . THR A 1 176 ? -1.289 -10.335 8.655 1.00 92.06 176 THR A N 1
ATOM 1464 C CA . THR A 1 176 ? -1.348 -8.980 8.082 1.00 92.06 176 THR A CA 1
ATOM 1465 C C . THR A 1 176 ? -1.988 -9.061 6.688 1.00 92.06 176 THR A C 1
ATOM 1467 O O . THR A 1 176 ? -1.335 -9.571 5.780 1.00 92.06 176 THR A O 1
ATOM 1470 N N . PRO A 1 177 ? -3.249 -8.639 6.489 1.00 94.50 177 PRO A N 1
ATOM 1471 C CA . PRO A 1 177 ? -4.117 -8.034 7.485 1.00 94.50 177 PRO A CA 1
ATOM 1472 C C . PRO A 1 177 ? -4.615 -9.026 8.541 1.00 94.50 177 PRO A C 1
ATOM 1474 O O . PRO A 1 177 ? -4.577 -10.243 8.327 1.00 94.50 177 PRO A O 1
ATOM 1477 N N . SER A 1 178 ? -5.082 -8.499 9.671 1.00 95.56 178 SER A N 1
ATOM 1478 C CA . SER A 1 178 ? -5.667 -9.273 10.767 1.00 95.56 178 SER A CA 1
ATOM 1479 C C . SER A 1 178 ? -6.799 -10.188 10.298 1.00 95.56 178 SER A C 1
ATOM 1481 O O . SER A 1 178 ? -7.478 -9.938 9.291 1.00 95.56 178 SER A O 1
ATOM 1483 N N . MET A 1 179 ? -7.056 -11.253 11.055 1.00 95.31 179 MET A N 1
ATOM 1484 C CA . MET A 1 179 ? -8.111 -12.205 10.711 1.00 95.31 179 MET A CA 1
ATOM 1485 C C . MET A 1 179 ? -9.499 -11.562 10.671 1.00 95.31 179 MET A C 1
ATOM 1487 O O . MET A 1 179 ? -10.361 -12.034 9.930 1.00 95.31 179 MET A O 1
ATOM 1491 N N . ASP A 1 180 ? -9.738 -10.498 11.435 1.00 97.31 180 ASP A N 1
ATOM 1492 C CA . ASP A 1 180 ? -11.023 -9.798 11.425 1.00 97.31 180 ASP A CA 1
ATOM 1493 C C . ASP A 1 180 ? -11.211 -8.955 10.158 1.00 97.31 180 ASP A C 1
ATOM 1495 O O . ASP A 1 180 ? -12.291 -8.994 9.563 1.00 97.31 180 ASP A O 1
ATOM 1499 N N . ILE A 1 181 ? -10.147 -8.325 9.647 1.00 97.19 181 ILE A N 1
ATOM 1500 C CA . ILE A 1 181 ? -10.167 -7.671 8.329 1.00 97.19 181 ILE A CA 1
ATOM 1501 C C . ILE A 1 181 ? -10.401 -8.711 7.222 1.00 97.19 181 ILE A C 1
ATOM 1503 O O . ILE A 1 181 ? -11.239 -8.493 6.346 1.00 97.19 181 ILE A O 1
ATOM 1507 N N . LEU A 1 182 ? -9.726 -9.868 7.273 1.00 95.94 182 LEU A N 1
ATOM 1508 C CA . LEU A 1 182 ? -9.910 -10.945 6.288 1.00 95.94 182 LEU A CA 1
ATOM 1509 C C . LEU A 1 182 ? -11.343 -11.494 6.286 1.00 95.94 182 LEU A C 1
ATOM 1511 O O . LEU A 1 182 ? -11.965 -11.615 5.229 1.00 95.94 182 LEU A O 1
ATOM 1515 N N . LYS A 1 183 ? -11.908 -11.779 7.468 1.00 97.00 183 LYS A N 1
ATOM 1516 C CA . LYS A 1 183 ? -13.315 -12.194 7.593 1.00 97.00 183 LYS A CA 1
ATOM 1517 C C . LYS A 1 183 ? -14.245 -11.131 7.027 1.00 97.00 183 LYS A C 1
ATOM 1519 O O . LYS A 1 183 ? -15.198 -11.476 6.328 1.00 97.00 183 LYS A O 1
ATOM 1524 N N . ARG A 1 184 ? -13.979 -9.854 7.316 1.00 98.25 184 ARG A N 1
ATOM 1525 C CA . ARG A 1 184 ? -14.795 -8.750 6.819 1.00 98.25 184 ARG A CA 1
ATOM 1526 C C . ARG A 1 184 ? -14.747 -8.654 5.297 1.00 98.25 184 ARG A C 1
ATOM 1528 O O . ARG A 1 184 ? -15.796 -8.504 4.678 1.00 98.25 184 ARG A O 1
ATOM 1535 N N . TYR A 1 185 ? -13.570 -8.815 4.694 1.00 98.12 185 TYR A N 1
ATOM 1536 C CA . TYR A 1 185 ? -13.401 -8.861 3.239 1.00 98.12 185 TYR A CA 1
ATOM 1537 C C . TYR A 1 185 ? -14.264 -9.958 2.604 1.00 98.12 185 TYR A C 1
ATOM 1539 O O . TYR A 1 185 ? -15.027 -9.678 1.680 1.00 98.12 185 TYR A O 1
ATOM 1547 N N . TRP A 1 186 ? -14.239 -11.177 3.151 1.00 96.94 186 TRP A N 1
ATOM 1548 C CA . TRP A 1 186 ? -15.070 -12.278 2.652 1.00 96.94 186 TRP A CA 1
ATOM 1549 C C . TRP A 1 186 ? -16.570 -12.044 2.855 1.00 96.94 186 TRP A C 1
ATOM 1551 O O . TRP A 1 186 ? -17.360 -12.324 1.957 1.00 96.94 186 TRP A O 1
ATOM 1561 N N . GLN A 1 187 ? -16.984 -11.489 3.998 1.00 98.19 187 GLN A N 1
ATOM 1562 C CA . GLN A 1 187 ? -18.391 -11.144 4.254 1.00 98.19 187 GLN A CA 1
ATOM 1563 C C . GLN A 1 187 ? -18.937 -10.103 3.270 1.00 98.19 187 GLN A C 1
ATOM 1565 O O . GLN A 1 187 ? -20.128 -10.112 2.967 1.00 98.19 187 GLN A O 1
ATOM 1570 N N . LEU A 1 188 ? -18.076 -9.210 2.779 1.00 98.31 188 LEU A N 1
ATOM 1571 C CA . LEU A 1 188 ? -18.416 -8.192 1.786 1.00 98.31 188 LEU A CA 1
ATOM 1572 C C . LEU A 1 188 ? -18.362 -8.716 0.338 1.00 98.31 188 LEU A C 1
ATOM 1574 O O . LEU A 1 188 ? -18.626 -7.948 -0.584 1.00 98.31 188 LEU A O 1
ATOM 1578 N N . GLY A 1 189 ? -18.056 -10.002 0.131 1.00 97.19 189 GLY A N 1
ATOM 1579 C CA . GLY A 1 189 ? -17.992 -10.629 -1.194 1.00 97.19 189 GLY A CA 1
ATOM 1580 C C . GLY A 1 189 ? -16.630 -10.519 -1.882 1.00 97.19 189 GLY A C 1
ATOM 1581 O O . GLY A 1 189 ? -16.551 -10.637 -3.099 1.00 97.19 189 GLY A O 1
ATOM 1582 N N . GLY A 1 190 ? -15.558 -10.264 -1.132 1.00 95.25 190 GLY A N 1
ATOM 1583 C CA . GLY A 1 190 ? -14.202 -10.259 -1.663 1.00 95.25 190 GLY A CA 1
ATOM 1584 C C . GLY A 1 190 ? -13.700 -11.661 -2.019 1.00 95.25 190 GLY A C 1
ATOM 1585 O O . GLY A 1 190 ? -13.767 -12.573 -1.197 1.00 95.25 190 GLY A O 1
ATOM 1586 N N . GLU A 1 191 ? -13.153 -11.823 -3.227 1.00 90.88 191 GLU A N 1
ATOM 1587 C CA . GLU A 1 191 ? -12.680 -13.117 -3.756 1.00 90.88 191 GLU A CA 1
ATOM 1588 C C . GLU A 1 191 ? -11.191 -13.117 -4.145 1.00 90.88 191 GLU A C 1
ATOM 1590 O O . GLU A 1 191 ? -10.585 -14.176 -4.309 1.00 90.88 191 GLU A O 1
ATOM 1595 N N . ILE A 1 192 ? -10.581 -11.938 -4.297 1.00 80.81 192 ILE A N 1
ATOM 1596 C CA . ILE A 1 192 ? -9.231 -11.787 -4.844 1.00 80.81 192 ILE A CA 1
ATOM 1597 C C . ILE A 1 192 ? -8.239 -11.596 -3.694 1.00 80.81 192 ILE A C 1
ATOM 1599 O O . ILE A 1 192 ? -8.188 -10.546 -3.051 1.00 80.81 192 ILE A O 1
ATOM 1603 N N . SER A 1 193 ? -7.396 -12.601 -3.467 1.00 72.50 193 SER A N 1
ATOM 1604 C CA . SER A 1 193 ? -6.291 -12.519 -2.509 1.00 72.50 193 SER A CA 1
ATOM 1605 C C . SER A 1 193 ? -4.962 -12.846 -3.180 1.00 72.50 193 SER A C 1
ATOM 1607 O O . SER A 1 193 ? -4.834 -13.855 -3.875 1.00 72.50 193 SER A O 1
ATOM 1609 N N . CYS A 1 194 ? -3.963 -11.992 -2.961 1.00 80.88 194 CYS A N 1
ATOM 1610 C CA . CYS A 1 194 ? -2.574 -12.255 -3.335 1.00 80.88 194 CYS A CA 1
ATOM 1611 C C . CYS A 1 194 ? -1.785 -12.657 -2.086 1.00 80.88 194 CYS A C 1
ATOM 1613 O O . CYS A 1 194 ? -1.992 -12.081 -1.023 1.00 80.88 194 CYS A O 1
ATOM 1615 N N . PHE A 1 195 ? -0.882 -13.629 -2.199 1.00 78.88 195 PHE A N 1
ATOM 1616 C CA . PHE A 1 195 ? -0.006 -14.023 -1.095 1.00 78.88 195 PHE A CA 1
ATOM 1617 C C . PHE A 1 195 ? 1.343 -13.315 -1.224 1.00 78.88 195 PHE A C 1
ATOM 1619 O O . PHE A 1 195 ? 2.044 -13.504 -2.220 1.00 78.88 195 PHE A O 1
ATOM 1626 N N . GLY A 1 196 ? 1.704 -12.532 -0.207 1.00 66.50 196 GLY A N 1
ATOM 1627 C CA . GLY A 1 196 ? 2.973 -11.811 -0.129 1.00 66.50 196 GLY A CA 1
ATOM 1628 C C . GLY A 1 196 ? 3.920 -12.424 0.901 1.00 66.50 196 GLY A C 1
ATOM 1629 O O . GLY A 1 196 ? 3.530 -12.682 2.043 1.00 66.50 196 GLY A O 1
ATOM 1630 N N . PHE A 1 197 ? 5.181 -12.629 0.515 1.00 66.00 197 PHE A N 1
ATOM 1631 C CA . PHE A 1 197 ? 6.261 -13.052 1.410 1.00 66.00 197 PHE A CA 1
ATOM 1632 C C . PHE A 1 197 ? 7.284 -11.912 1.508 1.00 66.00 197 PHE A C 1
ATOM 1634 O O . PHE A 1 197 ? 7.908 -11.577 0.502 1.00 66.00 197 PHE A O 1
ATOM 1641 N N . VAL A 1 198 ? 7.450 -11.316 2.696 1.00 54.31 198 VAL A N 1
ATOM 1642 C CA . VAL A 1 198 ? 8.372 -10.187 2.956 1.00 54.31 198 VAL A CA 1
ATOM 1643 C C . VAL A 1 198 ? 9.189 -10.423 4.225 1.00 54.31 198 VAL A C 1
ATOM 1645 O O . VAL A 1 198 ? 8.609 -10.918 5.218 1.00 54.31 198 VAL A O 1
#

pLDDT: mean 93.0, std 8.89, range [41.69, 98.75]

Radius of gyration: 17.53 Å; Cα contacts (8 Å, |Δi|>4): 268; chains: 1; bounding box: 44×38×44 Å

Nearest PDB structures (foldseek):
  4gyf-assembly1_A  TM=8.795E-01  e=4.578E-12  Lactococcus lactis subsp. lactis Il1403
  2yxo-assembly1_B  TM=7.944E-01  e=6.299E-09  Thermus 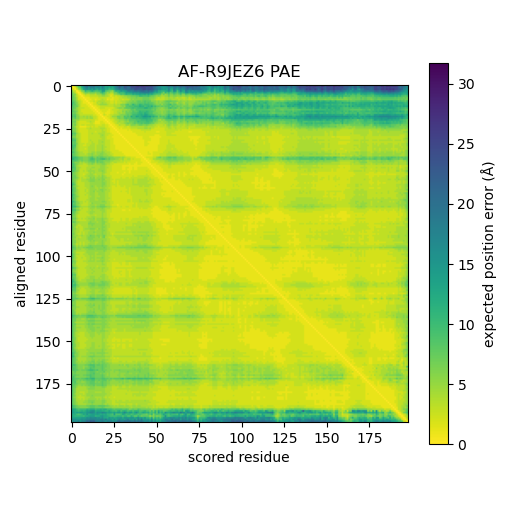thermophilus
  3qll-assembly1_A  TM=5.127E-01  e=1.821E-01  Yersinia pestis
  1iho-assembly1_B  TM=2.612E-01  e=5.351E-01  Escherichia coli
  2x3f-assembly1_B  TM=2.164E-01  e=2.158E+00  Staphylococcus aureus subsp. aureus MRSA252

Solvent-accessible surface area (backbone atoms only — not comparable to full-atom values): 11782 Å² total; per-residue (Å²): 138,84,89,73,94,53,44,52,86,81,67,84,61,88,79,54,60,63,84,91,44,67,55,48,48,75,57,55,72,63,51,53,53,49,51,52,52,49,35,71,79,35,50,95,79,48,88,74,76,49,63,51,76,42,75,47,47,78,91,45,49,70,61,54,51,55,49,58,76,73,42,92,66,73,42,31,32,41,30,70,63,44,55,95,92,20,41,41,87,80,40,57,45,48,55,98,48,56,76,63,57,42,52,54,50,53,54,47,52,52,38,55,36,63,74,74,52,78,93,52,47,28,41,32,43,82,48,53,64,58,81,54,36,90,89,49,84,76,65,60,86,82,44,46,68,64,51,49,54,39,47,50,48,39,44,74,71,76,34,28,38,30,45,29,59,31,26,68,83,70,70,48,94,51,53,28,36,38,63,66,58,51,52,50,37,47,77,74,69,50,82,50,72,46,85,40,86,105

Foldseek 3Di:
DDDFDAAAPPNVDDFDDDVPHTSHDDPVVVLVVVQVVCCVVCVVPDDGFAEDEDQDFPVCQVVVVVVVVVDPGPAYEYEHQDYPRAGLQVCRLVPPDDPLVSQVRLLVRLLSCLVPDLSHAEYELSPVSQLRDPVHDDDCVSCVVSLLSSLLSCVVSVHYYEFEACCVVSVHPATRVGPVSVVSSVVSPGDDYDYHYD

Mean predicted aligned error: 4.18 Å

Secondary structure (DSSP, 8-state):
---S--B-TTSSSPPPEETTEESB---HHHHHHHHHHHHHHHTTTS----EEEEE--GGGHHHHHHHHHHS--SEEEEE--EETTEETTTTTTTTT--HHHHHHHHHHHHHHHHHH----SEE--TTGGGGG-TT-PPPGGGTHHHHHHHHHHHHHTT-EEEEEGGGGTTT-SS-BS-HHHHHHHHHTT---EEEE--